Protein AF-A0A8B8AQ81-F1 (afdb_monomer)

Nearest PDB structures (foldseek):
  6xzu-assembly1_B  TM=7.463E-01  e=4.149E-04  Mus musculus
  5fob-assembly1_B  TM=7.058E-01  e=3.174E-03  Homo sapiens
  3hrz-assembly1_C  TM=6.592E-01  e=5.197E-03  Naja kaouthia
  2qki-assembly1_C  TM=6.724E-01  e=9.053E-03  Homo sapiens
  5fo8-assembly1_B  TM=7.068E-01  e=1.677E-02  Homo sapiens

Mean predicted aligned error: 13.06 Å

Structure (mmCIF, N/CA/C/O backbone):
data_AF-A0A8B8AQ81-F1
#
_entry.id   AF-A0A8B8AQ81-F1
#
loop_
_atom_site.group_PDB
_atom_site.id
_atom_site.type_symbol
_atom_site.label_atom_id
_atom_site.label_alt_id
_atom_site.label_comp_id
_atom_site.label_asym_id
_atom_site.label_entity_id
_atom_site.label_seq_id
_atom_site.pdbx_PDB_ins_code
_atom_site.Cartn_x
_atom_site.Cartn_y
_atom_site.Cartn_z
_atom_site.occupancy
_atom_site.B_iso_or_equiv
_atom_site.auth_seq_id
_atom_site.auth_comp_id
_atom_site.auth_asym_id
_atom_site.auth_atom_id
_atom_site.pdbx_PDB_model_num
ATOM 1 N N . MET A 1 1 ? 53.532 2.749 37.809 1.00 35.34 1 MET A N 1
ATOM 2 C CA . MET A 1 1 ? 53.859 3.070 36.399 1.00 35.34 1 MET A CA 1
ATOM 3 C C . MET A 1 1 ? 52.756 2.451 35.536 1.00 35.34 1 MET A C 1
ATOM 5 O O . MET A 1 1 ? 52.530 1.263 35.674 1.00 35.34 1 MET A O 1
ATOM 9 N N . MET A 1 2 ? 51.789 3.252 35.060 1.00 25.78 2 MET A N 1
ATOM 10 C CA . MET A 1 2 ? 51.615 3.664 33.642 1.00 25.78 2 MET A CA 1
ATOM 11 C C . MET A 1 2 ? 51.427 2.471 32.670 1.00 25.78 2 MET A C 1
ATOM 13 O O . MET A 1 2 ? 52.351 1.688 32.527 1.00 25.78 2 MET A O 1
ATOM 17 N N . LYS A 1 3 ? 50.198 2.245 32.143 1.00 28.05 3 LYS A N 1
ATOM 18 C CA . LYS A 1 3 ? 49.654 2.681 30.808 1.00 28.05 3 LYS A CA 1
ATOM 19 C C . LYS A 1 3 ? 50.109 1.733 29.665 1.00 28.05 3 LYS A C 1
ATOM 21 O O . LYS A 1 3 ? 51.273 1.386 29.664 1.00 28.05 3 LYS A O 1
ATOM 26 N N . TYR A 1 4 ? 49.357 1.262 28.654 1.00 31.17 4 TYR A N 1
ATOM 27 C CA . TYR A 1 4 ? 48.090 1.556 27.933 1.00 31.17 4 TYR A CA 1
ATOM 28 C C . TYR A 1 4 ? 47.659 0.234 27.203 1.00 31.17 4 TYR A C 1
ATOM 30 O O . TYR A 1 4 ? 48.540 -0.539 26.853 1.00 31.17 4 TYR A O 1
ATOM 38 N N . ALA A 1 5 ? 46.372 -0.165 27.123 1.00 31.61 5 ALA A N 1
ATOM 39 C CA . ALA A 1 5 ? 45.393 -0.040 25.998 1.00 31.61 5 ALA A CA 1
ATOM 40 C C . ALA A 1 5 ? 45.791 -0.728 24.664 1.00 31.61 5 ALA A C 1
ATOM 42 O O . ALA A 1 5 ? 46.951 -0.677 24.302 1.00 31.61 5 ALA A O 1
ATOM 43 N N . LYS A 1 6 ? 44.955 -1.359 23.819 1.00 34.06 6 LYS A N 1
ATOM 44 C CA . LYS A 1 6 ? 43.568 -1.228 23.276 1.00 34.06 6 LYS A CA 1
ATOM 45 C C . LYS A 1 6 ? 43.331 -2.575 22.511 1.00 34.06 6 LYS A C 1
ATOM 47 O O . LYS A 1 6 ? 44.315 -3.208 22.165 1.00 34.06 6 LYS A O 1
ATOM 52 N N . ARG A 1 7 ? 42.160 -3.103 22.129 1.00 28.53 7 ARG A N 1
ATOM 53 C CA . ARG A 1 7 ? 40.935 -2.546 21.525 1.00 28.53 7 ARG A CA 1
ATOM 54 C C . ARG A 1 7 ? 39.928 -3.716 21.403 1.00 28.53 7 ARG A C 1
ATOM 56 O O . ARG A 1 7 ? 40.310 -4.783 20.942 1.00 28.53 7 ARG A O 1
ATOM 63 N N . CYS A 1 8 ? 38.655 -3.497 21.711 1.00 25.75 8 CYS A N 1
ATOM 64 C CA . CYS A 1 8 ? 37.544 -4.274 21.153 1.00 25.75 8 CYS A CA 1
ATOM 65 C C . CYS A 1 8 ? 36.514 -3.263 20.647 1.00 25.75 8 CYS A C 1
ATOM 67 O O . CYS A 1 8 ? 36.065 -2.404 21.406 1.00 25.75 8 CYS A O 1
ATOM 69 N N . ASN A 1 9 ? 36.224 -3.318 19.348 1.00 26.95 9 ASN A N 1
ATOM 70 C CA . ASN A 1 9 ? 35.180 -2.545 18.688 1.00 26.95 9 ASN A CA 1
ATOM 71 C C . ASN A 1 9 ? 33.970 -3.463 18.524 1.00 26.95 9 ASN A C 1
ATOM 73 O O . ASN A 1 9 ? 34.074 -4.456 17.816 1.00 26.95 9 ASN A O 1
ATOM 77 N N . TYR A 1 10 ? 32.836 -3.095 19.112 1.00 31.66 10 TYR A N 1
ATOM 78 C CA . TYR A 1 10 ? 31.530 -3.483 18.593 1.00 31.66 10 TYR A CA 1
ATOM 79 C C . TYR A 1 10 ? 30.628 -2.251 18.613 1.00 31.66 10 TYR A C 1
ATOM 81 O O . TYR A 1 10 ? 30.357 -1.663 19.664 1.00 31.66 10 TYR A O 1
ATOM 89 N N . LEU A 1 11 ? 30.244 -1.833 17.407 1.00 28.98 11 LEU A N 1
ATOM 90 C CA . LEU A 1 11 ? 29.131 -0.935 17.155 1.00 28.98 11 LEU A CA 1
ATOM 91 C C . LEU A 1 11 ? 27.837 -1.706 17.436 1.00 28.98 11 LEU A C 1
ATOM 93 O O . LEU A 1 11 ? 27.572 -2.699 16.773 1.00 28.98 11 LEU A O 1
ATOM 97 N N . TYR A 1 12 ? 27.022 -1.202 18.356 1.00 31.83 12 TYR A N 1
ATOM 98 C CA . TYR A 1 12 ? 25.568 -1.281 18.252 1.00 31.83 12 TYR A CA 1
ATOM 99 C C . TYR A 1 12 ? 25.026 0.103 18.602 1.00 31.83 12 TYR A C 1
ATOM 101 O O . TYR A 1 12 ? 25.239 0.632 19.699 1.00 31.83 12 TYR A O 1
ATOM 109 N N . ALA A 1 13 ? 24.430 0.728 17.592 1.00 38.00 13 ALA A N 1
ATOM 110 C CA . ALA A 1 13 ? 23.710 1.980 17.696 1.00 38.00 13 ALA A CA 1
ATOM 111 C C . ALA A 1 13 ? 22.412 1.751 18.484 1.00 38.00 13 ALA A C 1
ATOM 113 O O . ALA A 1 13 ? 21.797 0.696 18.376 1.00 38.00 13 ALA A O 1
ATOM 114 N N . GLY A 1 14 ? 22.013 2.742 19.284 1.00 36.41 14 GLY A N 1
ATOM 115 C CA . GLY A 1 14 ? 20.738 2.715 20.006 1.00 36.41 14 GLY A CA 1
ATOM 116 C C . GLY A 1 14 ? 20.814 2.275 21.469 1.00 36.41 14 GLY A C 1
ATOM 117 O O . GLY A 1 14 ? 20.034 1.435 21.885 1.00 36.41 14 GLY A O 1
ATOM 118 N N . ARG A 1 15 ? 21.749 2.825 22.261 1.00 44.47 15 ARG A N 1
ATOM 119 C CA . ARG A 1 15 ? 21.685 2.920 23.746 1.00 44.47 15 ARG A CA 1
ATOM 120 C C . ARG A 1 15 ? 22.920 3.659 24.275 1.00 44.47 15 ARG A C 1
ATOM 122 O O . ARG A 1 15 ? 23.800 3.085 24.908 1.00 44.47 15 ARG A O 1
ATOM 129 N N . ARG A 1 16 ? 23.058 4.953 23.972 1.00 37.50 16 ARG A N 1
ATOM 130 C CA . ARG A 1 16 ? 24.183 5.757 24.505 1.00 37.50 16 ARG A CA 1
ATOM 131 C C . ARG A 1 16 ? 23.826 7.138 25.039 1.00 37.50 16 ARG A C 1
ATOM 133 O O . ARG A 1 16 ? 24.737 7.880 25.393 1.00 37.50 16 ARG A O 1
ATOM 140 N N . LEU A 1 17 ? 22.540 7.457 25.191 1.00 38.00 17 LEU A N 1
ATOM 141 C CA . LEU A 1 17 ? 22.145 8.681 25.895 1.00 38.00 17 LEU A CA 1
ATOM 142 C C . LEU A 1 17 ? 21.906 8.477 27.401 1.00 38.00 17 LEU A C 1
ATOM 144 O O . LEU A 1 17 ? 22.106 9.413 28.168 1.00 38.00 17 LEU A O 1
ATOM 148 N N . SER A 1 18 ? 21.591 7.262 27.865 1.00 50.09 18 SER A N 1
ATOM 149 C CA . SER A 1 18 ? 21.249 7.047 29.283 1.00 50.09 18 SER A CA 1
ATOM 150 C C . SER A 1 18 ? 22.444 7.056 30.241 1.00 50.09 18 SER A C 1
ATOM 152 O O . SER A 1 18 ? 22.298 7.487 31.377 1.00 50.09 18 SER A O 1
ATOM 154 N N . ILE A 1 19 ? 23.647 6.641 29.825 1.00 47.19 19 ILE A N 1
ATOM 155 C CA . ILE A 1 19 ? 24.768 6.494 30.780 1.00 47.19 19 ILE A CA 1
ATOM 156 C C . ILE A 1 19 ? 25.353 7.856 31.189 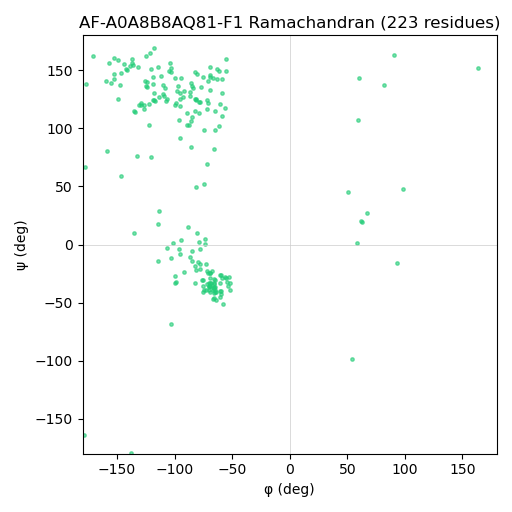1.00 47.19 19 ILE A C 1
ATOM 158 O O . ILE A 1 19 ? 25.699 8.047 32.355 1.00 47.19 19 ILE A O 1
ATOM 162 N N . LYS A 1 20 ? 25.408 8.835 30.272 1.00 44.28 20 LYS A N 1
ATOM 163 C CA . LYS A 1 20 ? 25.870 10.191 30.617 1.00 44.28 20 LYS A CA 1
ATOM 164 C C . LYS A 1 20 ? 24.877 10.930 31.517 1.00 44.28 20 LYS A C 1
ATOM 166 O O . LYS A 1 20 ? 25.314 11.638 32.418 1.00 44.28 20 LYS A O 1
ATOM 171 N N . LEU A 1 21 ? 23.573 10.716 31.325 1.00 49.28 21 LEU A N 1
ATOM 172 C CA . LEU A 1 21 ? 22.534 11.236 32.219 1.00 49.28 21 LEU A CA 1
ATOM 173 C C . LEU A 1 21 ? 22.652 10.619 33.617 1.00 49.28 21 LEU A C 1
ATOM 175 O O . LEU A 1 21 ? 22.723 11.354 34.594 1.00 49.28 21 LEU A O 1
ATOM 179 N N . VAL A 1 22 ? 22.802 9.295 33.725 1.00 52.97 22 VAL A N 1
ATOM 180 C CA . VAL A 1 22 ? 22.972 8.614 35.023 1.00 52.97 22 VAL A CA 1
ATOM 181 C C . VAL A 1 22 ? 24.225 9.097 35.770 1.00 52.97 22 VAL A C 1
ATOM 183 O O . VAL A 1 22 ? 24.163 9.319 36.977 1.00 52.97 22 VAL A O 1
ATOM 186 N N . GLN A 1 23 ? 25.346 9.334 35.077 1.00 48.34 23 GLN A N 1
ATOM 187 C CA . GLN A 1 23 ? 26.559 9.869 35.713 1.00 48.34 23 GLN A CA 1
ATOM 188 C C . GLN A 1 23 ? 26.420 11.334 36.160 1.00 48.34 23 GLN A C 1
ATOM 190 O O . GLN A 1 23 ? 26.885 11.670 37.248 1.00 48.34 23 GLN A O 1
ATOM 195 N N . LEU A 1 24 ? 25.758 12.194 35.378 1.00 50.34 24 LEU A N 1
ATOM 196 C CA . LEU A 1 24 ? 25.473 13.582 35.771 1.00 50.34 24 LEU A CA 1
ATOM 197 C C . LEU A 1 24 ? 24.516 13.655 36.972 1.00 50.34 24 LEU A C 1
ATOM 199 O O . LEU A 1 24 ? 24.725 14.474 37.865 1.00 50.34 24 LEU A O 1
ATOM 203 N N . PHE A 1 25 ? 23.533 12.752 37.047 1.00 49.12 25 PHE A N 1
ATOM 204 C CA . PHE A 1 25 ? 22.620 12.640 38.189 1.00 49.12 25 PHE A CA 1
ATOM 205 C C . PHE A 1 25 ? 23.303 12.105 39.457 1.00 49.12 25 PHE A C 1
ATOM 207 O O . PHE A 1 25 ? 23.015 12.564 40.560 1.00 49.12 25 PHE A O 1
ATOM 214 N N . TYR A 1 26 ? 24.262 11.182 39.332 1.00 50.28 26 TYR A N 1
ATOM 215 C CA . TYR A 1 26 ? 25.016 10.691 40.492 1.00 50.28 26 TYR A CA 1
ATOM 216 C C . TYR A 1 26 ? 25.874 11.793 41.142 1.00 50.28 26 TYR A C 1
ATOM 218 O O . TYR A 1 26 ? 26.076 11.797 42.359 1.00 50.28 26 TYR A O 1
ATOM 226 N N . ILE A 1 27 ? 26.352 12.756 40.344 1.00 50.31 27 ILE A N 1
ATOM 227 C CA . ILE A 1 27 ? 27.139 13.901 40.824 1.00 50.31 27 ILE A CA 1
ATOM 228 C C . ILE A 1 27 ? 26.247 14.922 41.550 1.00 50.31 27 ILE A C 1
ATOM 230 O O . ILE A 1 27 ? 26.641 15.416 42.607 1.00 50.31 27 ILE A O 1
ATOM 234 N N . THR A 1 28 ? 25.026 15.191 41.073 1.00 49.44 28 THR A N 1
ATOM 235 C CA . THR A 1 28 ? 24.085 16.088 41.773 1.00 49.44 28 THR A CA 1
ATOM 236 C C . THR A 1 28 ? 23.540 15.488 43.071 1.00 49.44 28 THR A C 1
ATOM 238 O O . THR A 1 28 ? 23.381 16.222 44.045 1.00 49.44 28 THR A O 1
ATOM 241 N N . ILE A 1 29 ? 23.349 14.164 43.151 1.00 51.47 29 ILE A N 1
ATOM 242 C CA . ILE A 1 29 ? 22.920 13.487 44.391 1.00 51.47 29 ILE A CA 1
ATOM 243 C C . ILE A 1 29 ? 23.994 13.579 45.490 1.00 51.47 29 ILE A C 1
ATOM 245 O O . ILE A 1 29 ? 23.658 13.709 46.667 1.00 51.47 29 ILE A O 1
ATOM 249 N N . LYS A 1 30 ? 25.288 13.576 45.137 1.00 49.03 30 LYS A N 1
ATOM 250 C CA . LYS A 1 30 ? 26.372 13.701 46.127 1.00 49.03 30 LYS A CA 1
ATOM 251 C C . LYS A 1 30 ? 26.644 15.127 46.614 1.00 49.03 30 LYS A C 1
ATOM 253 O O . LYS A 1 30 ? 27.302 15.267 47.641 1.00 49.03 30 LYS A O 1
ATOM 258 N N . CYS A 1 31 ? 26.148 16.167 45.939 1.00 46.28 31 CYS A N 1
ATOM 259 C CA . CYS A 1 31 ? 26.513 17.556 46.252 1.00 46.28 31 CYS A CA 1
ATOM 260 C C . CYS A 1 31 ? 25.471 18.342 47.074 1.00 46.28 31 CYS A C 1
ATOM 262 O O . CYS A 1 31 ? 25.706 19.508 47.376 1.00 46.28 31 CYS A O 1
ATOM 264 N N . GLY A 1 32 ? 24.343 17.738 47.469 1.00 49.97 32 GLY A N 1
ATOM 265 C CA . GLY A 1 32 ? 23.244 18.465 48.121 1.00 49.97 32 GLY A CA 1
ATOM 266 C C . GLY A 1 32 ? 22.472 17.659 49.162 1.00 49.97 32 GLY A C 1
ATOM 267 O O . GLY A 1 32 ? 21.263 17.487 49.032 1.00 49.97 32 GLY A O 1
ATOM 268 N N . LEU A 1 33 ? 23.141 17.168 50.207 1.00 50.66 33 LEU A N 1
ATOM 269 C CA . LEU A 1 33 ? 22.485 16.485 51.330 1.00 50.66 33 LEU A CA 1
ATOM 270 C C . LEU A 1 33 ? 22.761 17.199 52.658 1.00 50.66 33 LEU A C 1
ATOM 272 O O . LEU A 1 33 ? 23.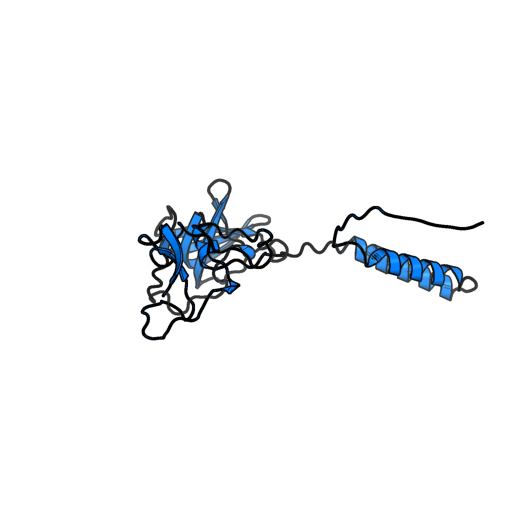526 16.728 53.490 1.00 50.66 33 LEU A O 1
ATOM 276 N N . SER A 1 34 ? 22.083 18.331 52.860 1.00 52.66 34 SER A N 1
ATOM 277 C CA . SER A 1 34 ? 21.710 18.818 54.195 1.00 52.66 34 SER A CA 1
ATOM 278 C C . SER A 1 34 ? 20.535 19.803 54.088 1.00 52.66 34 SER A C 1
ATOM 280 O O . SER A 1 34 ? 20.714 21.014 54.034 1.00 52.66 34 SER A O 1
ATOM 282 N N . GLY A 1 35 ? 19.305 19.292 53.954 1.00 57.78 35 GLY A N 1
ATOM 283 C CA . GLY A 1 35 ? 18.097 20.130 53.962 1.00 57.78 35 GLY A CA 1
ATOM 284 C C . GLY A 1 35 ? 16.844 19.449 53.404 1.00 57.78 35 GLY A C 1
ATOM 285 O O . GLY A 1 35 ? 16.931 18.575 52.541 1.00 57.78 35 GLY A O 1
ATOM 286 N N . LYS A 1 36 ? 15.656 19.866 53.875 1.00 55.47 36 LYS A N 1
ATOM 287 C CA . LYS A 1 36 ? 14.340 19.357 53.419 1.00 55.47 36 LYS A CA 1
ATOM 288 C C . LYS A 1 36 ? 14.143 19.482 51.894 1.00 55.47 36 LYS A C 1
ATOM 290 O O . LYS A 1 36 ? 13.490 18.629 51.302 1.00 55.47 36 LYS A O 1
ATOM 295 N N . ALA A 1 37 ? 14.777 20.471 51.257 1.00 56.47 37 ALA A N 1
ATOM 296 C CA . ALA A 1 37 ? 14.752 20.673 49.806 1.00 56.47 37 ALA A CA 1
ATOM 297 C C . ALA A 1 37 ? 15.495 19.576 49.010 1.00 56.47 37 ALA A C 1
ATOM 299 O O . ALA A 1 37 ? 15.049 19.198 47.929 1.00 56.47 37 ALA A O 1
ATOM 300 N N . GLY A 1 38 ? 16.571 18.997 49.562 1.00 57.28 38 GLY A N 1
ATOM 301 C CA . GLY A 1 38 ? 17.344 17.939 48.894 1.00 57.28 38 GLY A CA 1
ATOM 302 C C . GLY A 1 38 ? 16.581 16.614 48.794 1.00 57.28 38 GLY A C 1
ATOM 303 O O . GLY A 1 38 ? 16.626 15.944 47.766 1.00 57.28 38 GLY A O 1
ATOM 304 N N . LYS A 1 39 ? 15.789 16.273 49.822 1.00 60.44 39 LYS A N 1
ATOM 305 C CA . LYS A 1 39 ? 14.919 15.082 49.804 1.00 60.44 39 LYS A CA 1
ATOM 306 C C . LYS A 1 39 ? 13.800 15.201 48.762 1.00 60.44 39 LYS A C 1
ATOM 308 O O . LYS A 1 39 ? 13.496 14.225 48.087 1.00 60.44 39 LYS A O 1
ATOM 313 N N . MET A 1 40 ? 13.239 16.399 48.587 1.00 64.44 40 MET A N 1
ATOM 314 C CA . MET A 1 40 ? 12.202 16.661 47.582 1.00 64.44 40 MET A CA 1
ATOM 315 C C . MET A 1 40 ? 12.744 16.540 46.149 1.00 64.44 40 MET A C 1
ATOM 317 O O . MET A 1 40 ? 12.078 15.975 45.284 1.00 64.44 40 MET A O 1
ATOM 321 N N . MET A 1 41 ? 13.983 16.983 45.912 1.00 65.81 41 MET A N 1
ATOM 322 C CA . MET A 1 41 ? 14.628 16.906 44.597 1.00 65.81 41 MET A CA 1
ATOM 323 C C . MET A 1 41 ? 14.969 15.463 44.181 1.00 65.81 41 MET A C 1
ATOM 325 O O . MET A 1 41 ? 14.826 15.114 43.008 1.00 65.81 41 MET A O 1
ATOM 329 N N . VAL A 1 42 ? 15.358 14.606 45.134 1.00 73.88 42 VAL A N 1
ATOM 330 C CA . VAL A 1 42 ? 15.612 13.170 44.894 1.00 73.88 42 VAL A CA 1
ATOM 331 C C . VAL A 1 42 ? 14.314 12.409 44.594 1.00 73.88 42 VAL A C 1
ATOM 333 O O . VAL A 1 42 ? 14.282 11.599 43.671 1.00 73.88 42 VAL A O 1
ATOM 336 N N . CYS A 1 43 ? 13.217 12.701 45.301 1.00 73.56 43 CYS A N 1
ATOM 337 C CA . CYS A 1 43 ? 11.917 12.081 45.011 1.00 73.56 43 CYS A CA 1
ATOM 338 C C . CYS A 1 43 ? 11.381 12.469 43.625 1.00 73.56 43 CYS A C 1
ATOM 340 O O . CYS A 1 43 ? 10.875 11.613 42.904 1.00 73.56 43 CYS A O 1
ATOM 342 N N . LEU A 1 44 ? 11.528 13.739 43.229 1.00 77.31 44 LEU A N 1
ATOM 343 C CA . LEU A 1 44 ? 11.079 14.213 41.918 1.00 77.31 44 LEU A CA 1
ATOM 344 C C . LEU A 1 44 ? 11.863 13.549 40.773 1.00 77.31 44 LEU A C 1
ATOM 346 O O . LEU A 1 44 ? 11.288 13.172 39.757 1.00 77.31 44 LEU A O 1
ATOM 350 N N . SER A 1 45 ? 13.170 13.353 40.955 1.00 77.06 45 SER A N 1
ATOM 351 C CA . SER A 1 45 ? 14.022 12.699 39.954 1.00 77.06 45 SER A CA 1
ATOM 352 C C . SER A 1 45 ? 13.760 11.192 39.836 1.00 77.06 45 SER A C 1
ATOM 354 O O . SER A 1 45 ? 13.784 10.661 38.726 1.00 77.06 45 SER A O 1
ATOM 356 N N . LEU A 1 46 ? 13.414 10.511 40.934 1.00 79.31 46 LEU A N 1
ATOM 357 C CA . LEU A 1 46 ? 12.928 9.124 40.906 1.00 79.31 46 LEU A CA 1
ATOM 358 C C . LEU A 1 46 ? 11.568 8.991 40.202 1.00 79.31 46 LEU A C 1
ATOM 360 O O . LEU A 1 46 ? 11.396 8.081 39.397 1.00 79.31 46 LEU A O 1
ATOM 364 N N . LEU A 1 47 ? 10.633 9.917 40.440 1.00 79.06 47 LEU A N 1
ATOM 365 C CA . LEU A 1 47 ? 9.336 9.962 39.750 1.00 79.06 47 LEU A CA 1
ATOM 366 C C . LEU A 1 47 ? 9.491 10.114 38.230 1.00 79.06 47 LEU A C 1
ATOM 368 O O . LEU A 1 47 ? 8.830 9.407 37.473 1.00 79.06 47 LEU A O 1
ATOM 372 N N . VAL A 1 48 ? 10.401 10.982 37.781 1.00 80.25 48 VAL A N 1
ATOM 373 C CA . VAL A 1 48 ? 10.698 11.165 36.349 1.00 80.25 48 VAL A CA 1
ATOM 374 C C . VAL A 1 48 ? 11.298 9.897 35.729 1.00 80.25 48 VAL A C 1
ATOM 376 O O . VAL A 1 48 ? 10.913 9.519 34.625 1.00 80.25 48 VAL A O 1
ATOM 379 N N . LEU A 1 49 ? 12.195 9.203 36.436 1.00 77.25 49 LEU A N 1
ATOM 380 C CA . LEU A 1 49 ? 12.776 7.940 35.963 1.00 77.25 49 LEU A CA 1
ATOM 381 C C . LEU A 1 49 ? 11.741 6.814 35.872 1.00 77.25 49 LEU A C 1
ATOM 383 O O . LEU A 1 49 ? 11.773 6.044 34.916 1.00 77.25 49 LEU A O 1
ATOM 387 N N . ILE A 1 50 ? 10.817 6.733 36.832 1.00 77.31 50 ILE A N 1
ATOM 388 C CA . ILE A 1 50 ? 9.729 5.749 36.821 1.00 77.31 50 ILE A CA 1
ATOM 389 C C . ILE A 1 50 ? 8.782 6.029 35.649 1.00 77.31 50 ILE A C 1
ATOM 391 O O . ILE A 1 50 ? 8.496 5.116 34.880 1.00 77.31 50 ILE A O 1
ATOM 395 N N . MET A 1 51 ? 8.374 7.284 35.433 1.00 72.69 51 MET A N 1
ATOM 396 C CA . MET A 1 51 ? 7.548 7.649 34.273 1.00 72.69 51 MET A CA 1
ATOM 397 C C . MET A 1 51 ? 8.243 7.336 32.940 1.00 72.69 51 MET A C 1
ATOM 399 O O . MET A 1 51 ? 7.603 6.805 32.039 1.00 72.69 51 MET A O 1
ATOM 403 N N . GLY A 1 52 ? 9.556 7.573 32.837 1.00 69.12 52 GLY A N 1
ATOM 404 C CA . GLY A 1 52 ? 10.348 7.222 31.653 1.00 69.12 52 GLY A CA 1
ATOM 405 C C . GLY A 1 52 ? 10.508 5.714 31.407 1.00 69.12 52 GLY A C 1
ATOM 406 O O . GLY A 1 52 ? 10.776 5.304 30.281 1.00 69.12 52 GLY A O 1
ATOM 407 N N . TYR A 1 53 ? 10.357 4.881 32.444 1.00 69.75 53 TYR A N 1
ATOM 408 C CA . TYR A 1 53 ? 10.401 3.418 32.329 1.00 69.75 53 TYR A CA 1
ATOM 409 C C . TYR A 1 53 ? 9.057 2.838 31.869 1.00 69.75 53 TYR A C 1
ATOM 411 O O . TYR A 1 53 ? 9.031 1.846 31.147 1.00 69.75 53 TYR A O 1
ATOM 419 N N . PHE A 1 54 ? 7.949 3.474 32.261 1.00 60.84 54 PHE A N 1
ATOM 420 C CA . PHE A 1 54 ? 6.600 3.105 31.821 1.00 60.84 54 PHE A CA 1
ATOM 421 C C . PHE A 1 54 ? 6.222 3.688 30.457 1.00 60.84 54 PHE A C 1
ATOM 423 O O . PHE A 1 54 ? 5.325 3.165 29.805 1.00 60.84 54 PHE A O 1
ATOM 430 N N . SER A 1 55 ? 6.922 4.717 29.976 1.00 54.75 55 SER A N 1
ATOM 431 C CA . SER A 1 55 ? 6.756 5.245 28.621 1.00 54.75 55 SER A CA 1
ATOM 432 C C . SER A 1 55 ? 7.520 4.412 27.585 1.00 54.75 55 SER A C 1
ATOM 434 O O . SER A 1 55 ? 8.278 4.954 26.777 1.00 54.75 55 SER A O 1
ATOM 436 N N . GLY A 1 56 ? 7.352 3.089 27.609 1.00 54.34 56 GLY A N 1
ATOM 437 C CA . GLY A 1 56 ? 7.577 2.273 26.422 1.00 54.34 56 GLY A CA 1
ATOM 438 C C . GLY A 1 56 ? 6.511 2.664 25.409 1.00 54.34 56 GLY A C 1
ATOM 439 O O . GLY A 1 56 ? 5.445 2.068 25.369 1.00 54.34 56 GLY A O 1
ATOM 440 N N . THR A 1 57 ? 6.735 3.755 24.681 1.00 58.94 57 THR A N 1
ATOM 441 C CA . THR A 1 57 ? 5.836 4.156 23.608 1.00 58.94 57 THR A CA 1
ATOM 442 C C . THR A 1 57 ? 6.098 3.202 22.457 1.00 58.94 57 THR A C 1
ATOM 444 O O . THR A 1 57 ? 7.078 3.374 21.727 1.00 58.94 57 THR A O 1
ATOM 447 N N . ASP A 1 58 ? 5.264 2.176 22.324 1.00 62.91 58 ASP A N 1
ATOM 448 C CA . ASP A 1 58 ? 5.178 1.421 21.083 1.00 62.91 58 ASP A CA 1
ATOM 449 C C . ASP A 1 58 ? 4.720 2.412 20.018 1.00 62.91 58 ASP A C 1
ATOM 451 O O . ASP A 1 58 ? 3.581 2.860 20.011 1.00 62.91 58 ASP A O 1
ATOM 455 N N . ALA A 1 59 ? 5.661 2.879 19.208 1.00 81.19 59 ALA A N 1
ATOM 456 C CA . ALA A 1 59 ? 5.389 3.761 18.093 1.00 81.19 59 ALA A CA 1
ATOM 457 C C . ALA A 1 59 ? 5.630 2.966 16.816 1.00 81.19 59 ALA A C 1
ATOM 459 O O . ALA A 1 59 ? 6.691 2.354 16.644 1.00 81.19 59 ALA A O 1
ATOM 460 N N . CYS A 1 60 ? 4.657 2.996 15.911 1.00 89.25 60 CYS A N 1
ATOM 461 C CA . CYS A 1 60 ? 4.816 2.409 14.597 1.00 89.25 60 CYS A CA 1
ATOM 462 C C . CYS A 1 60 ? 5.970 3.116 13.881 1.00 89.25 60 CYS A C 1
ATOM 464 O O . CYS A 1 60 ? 5.954 4.332 13.689 1.00 89.25 60 CYS A O 1
ATOM 466 N N . SER A 1 61 ? 6.994 2.353 13.504 1.00 89.31 61 SER A N 1
ATOM 467 C CA . SER A 1 61 ? 8.116 2.854 12.719 1.00 89.31 61 SER A CA 1
ATOM 468 C C . SER A 1 61 ? 8.297 1.971 11.495 1.00 89.31 61 SER A C 1
ATOM 470 O O . SER A 1 61 ? 8.506 0.764 11.593 1.00 89.31 61 SER A O 1
ATOM 472 N N . CYS A 1 62 ? 8.172 2.593 10.328 1.00 88.75 62 CYS A N 1
ATOM 473 C CA . CYS A 1 62 ? 8.189 1.913 9.045 1.00 88.75 62 CYS A CA 1
ATOM 474 C C . CYS A 1 62 ? 9.448 2.279 8.269 1.00 88.75 62 CYS A C 1
ATOM 476 O O . CYS A 1 62 ? 9.906 3.424 8.284 1.00 88.75 62 CYS A O 1
ATOM 478 N N . LEU A 1 63 ? 9.967 1.316 7.516 1.00 87.81 63 LEU A N 1
ATOM 479 C CA . LEU A 1 63 ? 10.916 1.609 6.458 1.00 87.81 63 LEU A CA 1
ATOM 480 C C . LEU A 1 63 ? 10.140 2.136 5.246 1.00 87.81 63 LEU A C 1
ATOM 482 O O . LEU A 1 63 ? 9.276 1.434 4.729 1.00 87.81 63 LEU A O 1
ATOM 486 N N . GLN A 1 64 ? 10.460 3.342 4.774 1.00 83.31 64 GLN A N 1
ATOM 487 C CA . GLN A 1 64 ? 9.831 3.889 3.573 1.00 83.31 64 GLN A CA 1
ATOM 488 C C . GLN A 1 64 ? 10.214 3.037 2.357 1.00 83.31 64 GLN A C 1
ATOM 490 O O . GLN A 1 64 ? 11.389 2.968 1.987 1.00 83.31 64 GLN A O 1
ATOM 495 N N . LEU A 1 65 ? 9.228 2.371 1.760 1.00 88.88 65 LEU A N 1
ATOM 496 C CA . LEU A 1 65 ? 9.391 1.558 0.562 1.00 88.88 65 LEU A CA 1
ATOM 497 C C . LEU A 1 65 ? 8.849 2.285 -0.663 1.00 88.88 65 LEU A C 1
ATOM 499 O O . LEU A 1 65 ? 7.994 3.162 -0.569 1.00 88.88 65 LEU A O 1
ATOM 503 N N . ASP A 1 66 ? 9.375 1.894 -1.818 1.00 89.94 66 ASP A N 1
ATOM 504 C CA . ASP A 1 66 ? 8.870 2.367 -3.094 1.00 89.94 66 ASP A CA 1
ATOM 505 C C . ASP A 1 66 ? 7.440 1.860 -3.358 1.00 89.94 66 ASP A C 1
ATOM 507 O O . ASP A 1 66 ? 7.174 0.694 -3.045 1.00 89.94 66 ASP A O 1
ATOM 511 N N . PRO A 1 67 ? 6.545 2.658 -3.975 1.00 90.31 67 PRO A N 1
ATOM 512 C CA . PRO A 1 67 ? 5.199 2.211 -4.332 1.00 90.31 67 PRO A CA 1
ATOM 513 C C . PRO A 1 67 ? 5.173 0.903 -5.133 1.00 90.31 67 PRO A C 1
ATOM 515 O O . PRO A 1 67 ? 4.367 0.024 -4.828 1.00 90.31 67 PRO A O 1
ATOM 518 N N . GLN A 1 68 ? 6.115 0.708 -6.065 1.00 91.62 68 GLN A N 1
ATOM 519 C CA . GLN A 1 68 ? 6.243 -0.549 -6.808 1.00 91.62 68 GLN A CA 1
ATOM 520 C C . GLN A 1 68 ? 6.521 -1.729 -5.870 1.00 91.62 68 GLN A C 1
ATOM 522 O O . GLN A 1 68 ? 5.891 -2.780 -5.962 1.00 91.62 68 GLN A O 1
ATOM 527 N N . SER A 1 69 ? 7.439 -1.551 -4.919 1.00 92.75 69 SER A N 1
ATOM 528 C CA . SER A 1 69 ? 7.772 -2.578 -3.929 1.00 92.75 69 SER A CA 1
ATOM 529 C C . SER A 1 69 ? 6.593 -2.895 -3.004 1.00 92.75 69 SER A C 1
ATOM 531 O O . SER A 1 69 ? 6.407 -4.057 -2.644 1.00 92.75 69 SER A O 1
ATOM 533 N N . LEU A 1 70 ? 5.792 -1.894 -2.626 1.00 93.88 70 LEU A N 1
ATOM 534 C CA . LEU A 1 70 ? 4.582 -2.078 -1.818 1.00 93.88 70 LEU A CA 1
ATOM 535 C C . LEU A 1 70 ? 3.513 -2.861 -2.591 1.00 93.88 70 LEU A C 1
ATOM 537 O O . LEU A 1 70 ? 2.992 -3.857 -2.083 1.00 93.88 70 LEU A O 1
ATOM 541 N N . TYR A 1 71 ? 3.261 -2.495 -3.849 1.00 94.19 71 TYR A N 1
ATOM 542 C CA . TYR A 1 71 ? 2.353 -3.221 -4.736 1.00 94.19 71 TYR A CA 1
ATOM 543 C C . TYR A 1 71 ? 2.779 -4.683 -4.927 1.00 94.19 71 TYR A C 1
ATOM 545 O O . TYR A 1 71 ? 2.004 -5.620 -4.709 1.00 94.19 71 TYR A O 1
ATOM 553 N N . CYS A 1 72 ? 4.045 -4.902 -5.286 1.00 93.81 72 CYS A N 1
ATOM 554 C CA . CYS A 1 72 ? 4.558 -6.229 -5.605 1.00 93.81 72 CYS A CA 1
ATOM 555 C C . CYS A 1 72 ? 4.575 -7.170 -4.398 1.00 93.81 72 CYS A C 1
ATOM 557 O O . CYS A 1 72 ? 4.280 -8.355 -4.561 1.00 93.81 72 CYS A O 1
ATOM 559 N N . LYS A 1 73 ? 4.821 -6.653 -3.188 1.00 94.19 73 LYS A N 1
ATOM 560 C CA . LYS A 1 73 ? 4.776 -7.439 -1.944 1.00 94.19 73 LYS A CA 1
ATOM 561 C C . LYS A 1 73 ? 3.365 -7.704 -1.423 1.00 94.19 73 LYS A C 1
ATOM 563 O O . LYS A 1 73 ? 3.196 -8.633 -0.644 1.00 94.19 73 LYS A O 1
ATOM 568 N N . SER A 1 74 ? 2.377 -6.908 -1.824 1.00 96.19 74 SER A N 1
ATOM 569 C CA . SER A 1 74 ? 0.997 -7.069 -1.359 1.00 96.19 74 SER A CA 1
ATOM 570 C C . SER A 1 74 ? 0.347 -8.318 -1.952 1.00 96.19 74 SER A C 1
ATOM 572 O O . SER A 1 74 ? 0.533 -8.614 -3.132 1.00 96.19 74 SER A O 1
ATOM 574 N N . ALA A 1 75 ? -0.448 -9.029 -1.158 1.00 96.38 75 ALA A N 1
ATOM 575 C CA . ALA A 1 75 ? -1.265 -10.154 -1.607 1.00 96.38 75 ALA A CA 1
ATOM 576 C C . ALA A 1 75 ? -2.515 -9.696 -2.376 1.00 96.38 75 ALA A C 1
ATOM 578 O O . ALA A 1 75 ? -2.968 -10.395 -3.282 1.00 96.38 75 ALA A O 1
ATOM 579 N N . PHE A 1 76 ? -3.046 -8.518 -2.040 1.00 96.31 76 PHE A N 1
ATOM 580 C CA . PHE A 1 76 ? -4.173 -7.900 -2.733 1.00 96.31 76 PHE A CA 1
ATOM 581 C C . PHE A 1 76 ? -3.941 -6.404 -2.960 1.00 96.31 76 PHE A C 1
ATOM 583 O O . PHE A 1 76 ? -3.204 -5.760 -2.208 1.00 96.31 76 PHE A O 1
ATOM 590 N N . ALA A 1 77 ? -4.585 -5.861 -3.992 1.00 95.50 77 ALA A N 1
ATOM 591 C CA . ALA A 1 77 ? -4.666 -4.428 -4.259 1.00 95.50 77 ALA A CA 1
ATOM 592 C C . ALA A 1 77 ? -5.994 -4.119 -4.962 1.00 95.50 77 ALA A C 1
ATOM 594 O O . ALA A 1 77 ? -6.298 -4.722 -5.994 1.00 95.50 77 ALA A O 1
ATOM 595 N N . VAL A 1 78 ? -6.784 -3.204 -4.405 1.00 94.75 78 VAL A N 1
ATOM 596 C CA . VAL A 1 78 ? -8.144 -2.887 -4.863 1.00 94.75 78 VAL A CA 1
ATOM 597 C C . VAL A 1 78 ? -8.448 -1.401 -4.724 1.00 94.75 78 VAL A C 1
ATOM 599 O O . VAL A 1 78 ? -7.882 -0.724 -3.867 1.00 94.75 78 VAL A O 1
ATOM 602 N N . ILE A 1 79 ? -9.379 -0.902 -5.532 1.00 94.06 79 ILE A N 1
ATOM 603 C CA . ILE A 1 79 ? -10.111 0.327 -5.222 1.00 94.06 79 ILE A CA 1
ATOM 604 C C . ILE A 1 79 ? -11.445 -0.087 -4.625 1.00 94.06 79 ILE A C 1
ATOM 606 O O . ILE A 1 79 ? -12.132 -0.962 -5.157 1.00 94.06 79 ILE A O 1
ATOM 610 N N . GLY A 1 80 ? -11.804 0.537 -3.511 1.00 94.69 80 GLY A N 1
ATOM 611 C CA . GLY A 1 80 ? -13.088 0.288 -2.885 1.00 94.69 80 GLY A CA 1
ATOM 612 C C . GLY A 1 80 ? -13.542 1.432 -1.999 1.00 94.69 80 GLY A C 1
ATOM 613 O O . GLY A 1 80 ? -12.739 2.234 -1.510 1.00 94.69 80 GLY A O 1
ATOM 614 N N . LYS A 1 81 ? -14.858 1.504 -1.813 1.00 96.31 81 LYS A N 1
ATOM 615 C CA . LYS A 1 81 ? -15.514 2.439 -0.907 1.00 96.31 81 LYS A CA 1
ATOM 616 C C . LYS A 1 81 ? -15.699 1.769 0.446 1.00 96.31 81 LYS A C 1
ATOM 618 O O . LYS A 1 81 ? -16.286 0.697 0.528 1.00 96.31 81 LYS A O 1
ATOM 623 N N . VAL A 1 82 ? -15.246 2.418 1.511 1.00 97.94 82 VAL A N 1
ATOM 624 C CA . VAL A 1 82 ? -15.517 1.952 2.877 1.00 97.94 82 VAL A CA 1
ATOM 625 C C . VAL A 1 82 ? -16.989 2.210 3.190 1.00 97.94 82 VAL A C 1
ATOM 627 O O . VAL A 1 82 ? -17.422 3.363 3.196 1.00 97.94 82 VAL A O 1
ATOM 630 N N . THR A 1 83 ? -17.771 1.164 3.432 1.00 98.12 83 THR A N 1
ATOM 631 C CA . THR A 1 83 ? -19.216 1.256 3.697 1.00 98.12 83 THR A CA 1
ATOM 632 C C . THR A 1 83 ? -19.537 1.174 5.182 1.00 98.12 83 THR A C 1
ATOM 634 O O . THR A 1 83 ? -20.461 1.843 5.637 1.00 98.12 83 THR A O 1
ATOM 637 N N . GLU A 1 84 ? -18.751 0.416 5.946 1.00 98.19 84 GLU A N 1
ATOM 638 C CA . GLU A 1 84 ? -18.920 0.261 7.391 1.00 98.19 84 GLU A CA 1
ATOM 639 C C . GLU A 1 84 ? -17.560 0.192 8.096 1.00 98.19 84 GLU A C 1
ATOM 641 O O . GLU A 1 84 ? -16.564 -0.243 7.515 1.00 98.19 84 GLU A O 1
ATOM 646 N N . LYS A 1 85 ? -17.526 0.643 9.352 1.00 97.88 85 LYS A N 1
ATOM 647 C CA . LYS A 1 85 ? -16.390 0.522 10.270 1.00 97.88 85 LYS A CA 1
ATOM 648 C C . LYS A 1 85 ? -16.906 -0.073 11.574 1.00 97.88 85 LYS A C 1
ATOM 650 O O . LYS A 1 85 ? -17.744 0.544 12.232 1.00 97.88 85 LYS A O 1
ATOM 655 N N . SER A 1 86 ? -16.379 -1.224 11.964 1.00 97.75 86 SER A N 1
ATOM 656 C CA . SER A 1 86 ? -16.675 -1.880 13.236 1.00 97.75 86 SER A CA 1
ATOM 657 C C . SER A 1 86 ? -15.392 -2.160 14.019 1.00 97.75 86 SER A C 1
ATOM 659 O O . SER A 1 86 ? -14.282 -2.102 13.486 1.00 97.75 86 SER A O 1
ATOM 661 N N . PHE A 1 87 ? -15.547 -2.413 15.317 1.00 96.69 87 PHE A N 1
ATOM 662 C CA . PHE A 1 87 ? -14.448 -2.723 16.226 1.00 96.69 87 PHE A CA 1
ATOM 663 C C . PHE A 1 87 ? -14.661 -4.121 16.803 1.00 96.69 87 PHE A C 1
ATOM 665 O O . PHE A 1 87 ? -15.707 -4.405 17.389 1.00 96.69 87 PHE A O 1
ATOM 672 N N . GLU A 1 88 ? -13.662 -4.981 16.639 1.00 94.44 88 GLU A N 1
ATOM 673 C CA . GLU A 1 88 ? -13.619 -6.352 17.140 1.00 94.44 88 GLU A CA 1
ATOM 674 C C . GLU A 1 88 ? -12.381 -6.505 18.033 1.00 94.44 88 GLU A C 1
ATOM 676 O O . GLU A 1 88 ? -11.254 -6.609 17.546 1.00 94.44 88 GLU A O 1
ATOM 681 N N . GLU A 1 89 ? -12.588 -6.498 19.353 1.00 90.00 89 GLU A N 1
ATOM 682 C CA . GLU A 1 89 ? -11.522 -6.529 20.368 1.00 90.00 89 GLU A CA 1
ATOM 683 C C . GLU A 1 89 ? -10.471 -5.416 20.177 1.00 90.00 89 GLU A C 1
ATOM 685 O O . GLU A 1 89 ? -10.708 -4.287 20.590 1.00 90.00 89 GLU A O 1
ATOM 690 N N . HIS A 1 90 ? -9.329 -5.741 19.555 1.00 91.94 90 HIS A N 1
ATOM 691 C CA . HIS A 1 90 ? -8.190 -4.851 19.271 1.00 91.94 90 HIS A CA 1
ATOM 692 C C . HIS A 1 90 ? -7.971 -4.618 17.765 1.00 91.94 90 HIS A C 1
ATOM 694 O O . HIS A 1 90 ? -6.887 -4.223 17.320 1.00 91.94 90 HIS A O 1
ATOM 700 N N . THR A 1 91 ? -8.993 -4.916 16.966 1.00 96.50 91 THR A N 1
ATOM 701 C CA . THR A 1 91 ? -8.973 -4.855 15.506 1.00 96.50 91 THR A CA 1
ATOM 702 C C . THR A 1 91 ? -10.112 -3.970 15.020 1.00 96.50 91 THR A C 1
ATOM 704 O O . THR A 1 91 ? -11.245 -4.083 15.481 1.00 96.50 91 THR A O 1
ATOM 707 N N . ILE A 1 92 ? -9.826 -3.107 14.053 1.00 98.00 92 ILE A N 1
ATOM 708 C CA . ILE A 1 92 ? -10.850 -2.416 13.274 1.00 98.00 92 ILE A CA 1
ATOM 709 C C . ILE A 1 92 ? -11.136 -3.255 12.036 1.00 98.00 92 ILE A C 1
ATOM 711 O O . ILE A 1 92 ? -10.209 -3.678 11.339 1.00 98.00 92 ILE A O 1
ATOM 715 N N . VAL A 1 93 ? -12.417 -3.471 11.754 1.00 98.38 93 VAL A N 1
ATOM 716 C CA . VAL A 1 93 ? -12.883 -4.161 10.553 1.00 98.38 93 VAL A CA 1
ATOM 717 C C . VAL A 1 93 ? -13.643 -3.173 9.681 1.00 98.38 93 VAL A C 1
ATOM 719 O O . VAL A 1 93 ? -14.566 -2.495 10.128 1.00 98.38 93 VAL A O 1
ATOM 722 N N . TYR A 1 94 ? -13.236 -3.095 8.422 1.00 98.44 94 TYR A N 1
ATOM 723 C CA . TYR A 1 94 ? -13.880 -2.297 7.396 1.00 98.44 94 TYR A CA 1
ATOM 724 C C . TYR A 1 94 ? -14.624 -3.209 6.436 1.00 98.44 94 TYR A C 1
ATOM 726 O O . TYR A 1 94 ? -14.014 -4.103 5.843 1.00 98.44 94 TYR A O 1
ATOM 734 N N . ASP A 1 95 ? -15.914 -2.952 6.244 1.00 98.19 95 ASP A N 1
ATOM 735 C CA . ASP A 1 95 ? -16.621 -3.461 5.075 1.00 98.19 95 ASP A CA 1
ATOM 73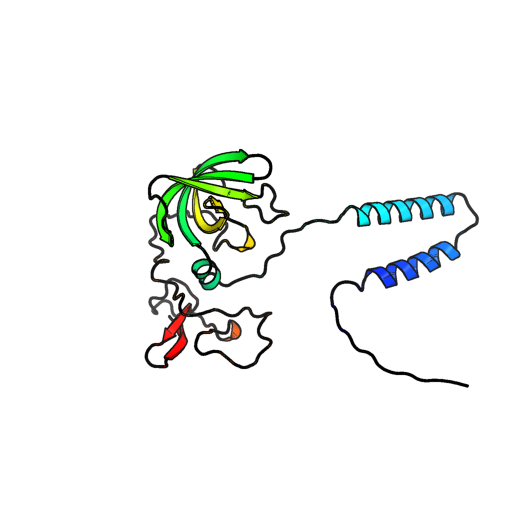6 C C . ASP A 1 95 ? -16.348 -2.521 3.908 1.00 98.19 95 ASP A C 1
ATOM 738 O O . ASP A 1 95 ? -16.531 -1.303 4.002 1.00 98.19 95 ASP A O 1
ATOM 742 N N . VAL A 1 96 ? -15.845 -3.095 2.821 1.00 98.12 96 VAL A N 1
ATOM 743 C CA . VAL A 1 96 ? -15.429 -2.363 1.632 1.00 98.12 96 VAL A CA 1
ATOM 744 C C . VAL A 1 96 ? -16.200 -2.896 0.440 1.00 98.12 96 VAL A C 1
ATOM 746 O O . VAL A 1 96 ? -16.113 -4.079 0.115 1.00 98.12 96 VAL A O 1
ATOM 749 N N . GLU A 1 97 ? -16.939 -2.010 -0.217 1.00 97.12 97 GLU A N 1
ATOM 750 C CA . GLU A 1 97 ? -17.536 -2.252 -1.527 1.00 97.12 97 GLU A CA 1
ATOM 751 C C . GLU A 1 97 ? -16.443 -2.085 -2.584 1.00 97.12 97 GLU A C 1
ATOM 753 O O . GLU A 1 97 ? -15.879 -0.997 -2.752 1.00 97.12 97 GLU A O 1
ATOM 758 N N . VAL A 1 98 ? -16.086 -3.183 -3.245 1.00 95.44 98 VAL A N 1
ATOM 759 C CA . VAL A 1 98 ? -14.976 -3.210 -4.200 1.00 95.44 98 VAL A CA 1
ATOM 760 C C . VAL A 1 98 ? -15.475 -2.675 -5.533 1.00 95.44 98 VAL A C 1
ATOM 762 O O . VAL A 1 98 ? -16.437 -3.182 -6.090 1.00 95.44 98 VAL A O 1
ATOM 765 N N . THR A 1 99 ? -14.809 -1.654 -6.064 1.00 91.69 99 THR A N 1
ATOM 766 C CA . THR A 1 99 ? -15.121 -1.120 -7.397 1.00 91.69 99 THR A CA 1
ATOM 767 C C . THR A 1 99 ? -14.161 -1.643 -8.452 1.00 91.69 99 THR A C 1
ATOM 769 O O . THR A 1 99 ? -14.517 -1.726 -9.626 1.00 91.69 99 THR A O 1
ATOM 772 N N . ARG A 1 100 ? -12.933 -1.998 -8.053 1.00 91.19 100 ARG A N 1
ATOM 773 C CA . ARG A 1 100 ? -11.928 -2.546 -8.960 1.00 91.19 100 ARG A CA 1
ATOM 774 C C . ARG A 1 100 ? -10.900 -3.399 -8.231 1.00 91.19 100 ARG A C 1
ATOM 776 O O . ARG A 1 100 ? -10.383 -3.001 -7.189 1.00 91.19 100 ARG A O 1
ATOM 783 N N . VAL A 1 101 ? -10.532 -4.522 -8.841 1.00 93.19 101 VAL A N 1
ATOM 784 C CA . VAL A 1 101 ? -9.459 -5.404 -8.372 1.00 93.19 101 VAL A CA 1
ATOM 785 C C . VAL A 1 101 ? -8.246 -5.271 -9.291 1.00 93.19 101 VAL A C 1
ATOM 787 O O . VAL A 1 101 ? -8.356 -5.493 -10.490 1.00 93.19 101 VAL A O 1
ATOM 790 N N . TYR A 1 102 ? -7.084 -4.926 -8.730 1.00 92.38 102 TYR A N 1
ATOM 791 C CA . TYR A 1 102 ? -5.802 -4.930 -9.451 1.00 92.38 102 TYR A CA 1
ATOM 792 C C . TYR A 1 102 ? -4.991 -6.195 -9.183 1.00 92.38 102 TYR A C 1
ATOM 794 O O . TYR A 1 102 ? -4.235 -6.653 -10.036 1.00 92.38 102 TYR A O 1
ATOM 802 N N . LYS A 1 103 ? -5.116 -6.757 -7.976 1.00 93.81 103 LYS A N 1
ATOM 803 C CA . LYS A 1 103 ? -4.338 -7.920 -7.550 1.00 93.81 103 LYS A CA 1
ATOM 804 C C . LYS A 1 103 ? -5.076 -8.744 -6.506 1.00 93.81 103 LYS A C 1
ATOM 806 O O . LYS A 1 103 ? -5.723 -8.191 -5.617 1.00 93.81 103 LYS A O 1
ATOM 811 N N . GLY A 1 104 ? -4.852 -10.055 -6.563 1.00 92.31 104 GLY A N 1
ATOM 812 C CA . GLY A 1 104 ? -5.385 -11.031 -5.617 1.00 92.31 104 GLY A CA 1
ATOM 813 C C . GLY A 1 104 ? -6.740 -11.590 -6.048 1.00 92.31 104 GLY A C 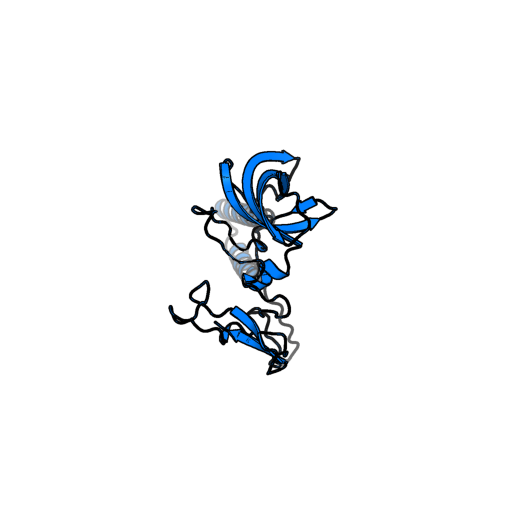1
ATOM 814 O O . GLY A 1 104 ? -7.418 -11.030 -6.902 1.00 92.31 104 GLY A O 1
ATOM 815 N N . ASN A 1 105 ? -7.126 -12.719 -5.455 1.00 90.94 105 ASN A N 1
ATOM 816 C CA . ASN A 1 105 ? -8.457 -13.292 -5.640 1.00 90.94 105 ASN A CA 1
ATOM 817 C C . ASN A 1 105 ? -9.417 -12.638 -4.636 1.00 90.94 105 ASN A C 1
ATOM 819 O O . ASN A 1 105 ? -9.590 -13.127 -3.519 1.00 90.94 105 ASN A O 1
ATOM 823 N N . VAL A 1 106 ? -9.942 -11.472 -5.007 1.00 91.25 106 VAL A N 1
ATOM 824 C CA . VAL A 1 106 ? -10.843 -10.652 -4.188 1.00 91.25 106 VAL A CA 1
ATOM 825 C C . VAL A 1 106 ? -12.234 -10.692 -4.816 1.00 91.25 106 VAL A C 1
ATOM 827 O O . VAL A 1 106 ? -12.362 -10.587 -6.032 1.00 91.25 106 VAL A O 1
ATOM 830 N N . SER A 1 107 ? -13.276 -10.826 -3.993 1.00 86.31 107 SER A N 1
ATOM 831 C CA . SER A 1 107 ? -14.659 -10.655 -4.452 1.00 86.31 107 SER A CA 1
ATOM 832 C C . SER A 1 107 ? -14.858 -9.249 -5.026 1.00 86.31 107 SER A C 1
ATOM 834 O O . SER A 1 107 ? -14.529 -8.266 -4.366 1.00 86.31 107 SER A O 1
ATOM 836 N N . GLU A 1 108 ? -15.441 -9.150 -6.221 1.00 84.44 108 GLU A N 1
ATOM 837 C CA . GLU A 1 108 ? -15.748 -7.868 -6.876 1.00 84.44 108 GLU A CA 1
ATOM 838 C C . GLU A 1 108 ? -16.943 -7.132 -6.246 1.00 84.44 108 GLU A C 1
ATOM 840 O O . GLU A 1 108 ? -17.314 -6.064 -6.713 1.00 84.44 108 GLU A O 1
ATOM 845 N N . VAL A 1 109 ? -17.570 -7.692 -5.205 1.00 90.62 109 VAL A N 1
ATOM 846 C CA . VAL A 1 109 ? -18.765 -7.106 -4.576 1.00 90.62 109 VAL A CA 1
ATOM 847 C C . VAL A 1 109 ? -18.412 -6.422 -3.259 1.00 90.62 109 VAL A C 1
ATOM 849 O O . VAL A 1 109 ? -18.484 -5.205 -3.129 1.00 90.62 109 VAL A O 1
ATOM 852 N N . SER A 1 110 ? -18.038 -7.206 -2.251 1.00 93.69 110 SER A N 1
ATOM 853 C CA . SER A 1 110 ? -17.741 -6.693 -0.918 1.00 93.69 110 SER A CA 1
ATOM 854 C C . SER A 1 110 ? -16.751 -7.602 -0.209 1.00 93.69 110 SER A C 1
ATOM 856 O O . SER A 1 110 ? -16.813 -8.829 -0.350 1.00 93.69 110 SER A O 1
ATOM 858 N N . VAL A 1 111 ? -15.838 -6.994 0.545 1.00 97.12 111 VAL A N 1
ATOM 859 C CA . VAL A 1 111 ? -14.839 -7.688 1.359 1.00 97.12 111 VAL A CA 1
ATOM 860 C C . VAL A 1 111 ? -14.663 -7.026 2.718 1.00 97.12 111 VAL A C 1
ATOM 862 O O . VAL A 1 111 ? -14.859 -5.821 2.870 1.00 97.12 111 VAL A O 1
ATOM 865 N N . LYS A 1 112 ? -14.234 -7.831 3.695 1.00 97.50 112 LYS A N 1
ATOM 866 C CA . LYS A 1 112 ? -13.819 -7.367 5.019 1.00 97.50 112 LYS A CA 1
ATOM 867 C C . LYS A 1 112 ? -12.310 -7.180 5.053 1.00 97.50 112 LYS A C 1
ATOM 869 O O . LYS A 1 112 ? -11.568 -8.117 4.762 1.00 97.50 112 LYS A O 1
ATOM 874 N N . ILE A 1 113 ? -11.865 -5.990 5.438 1.00 97.94 113 ILE A N 1
ATOM 875 C CA . ILE A 1 113 ? -10.451 -5.652 5.606 1.00 97.94 113 ILE A CA 1
ATOM 876 C C . ILE A 1 113 ? -10.197 -5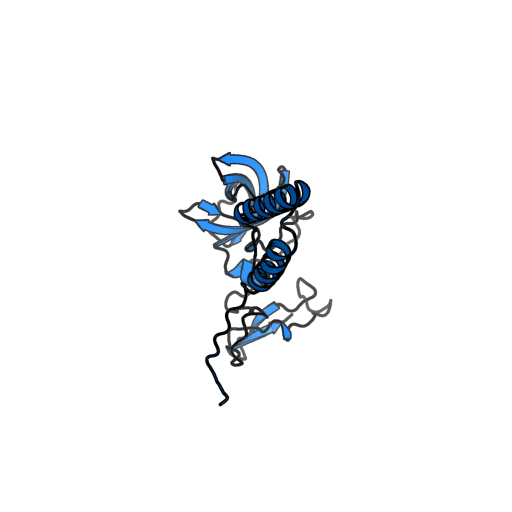.273 7.062 1.00 97.94 113 ILE A C 1
ATOM 878 O O . ILE A 1 113 ? -10.902 -4.446 7.633 1.00 97.94 113 ILE A O 1
ATOM 882 N N . LYS A 1 114 ? -9.174 -5.880 7.657 1.00 98.12 114 LYS A N 1
ATOM 883 C CA . LYS A 1 114 ? -8.802 -5.719 9.061 1.00 98.12 114 LYS A CA 1
ATOM 884 C C . LYS A 1 114 ? -7.564 -4.840 9.212 1.00 98.12 114 LYS A C 1
ATOM 886 O O . LYS A 1 114 ? -6.667 -4.840 8.369 1.00 98.12 114 LYS A O 1
ATOM 891 N N . THR A 1 115 ? -7.490 -4.119 10.319 1.00 98.00 115 THR A N 1
ATOM 892 C CA . THR A 1 115 ? -6.293 -3.394 10.753 1.00 98.00 115 THR A CA 1
ATOM 893 C C . THR A 1 115 ? -6.245 -3.335 12.272 1.00 98.00 115 THR A C 1
ATOM 895 O O . THR A 1 115 ? -7.268 -3.469 12.938 1.00 98.00 115 THR A O 1
ATOM 898 N N . ALA A 1 116 ? -5.062 -3.115 12.839 1.00 96.31 116 ALA A N 1
ATOM 899 C CA . ALA A 1 116 ? -4.949 -2.851 14.266 1.00 96.31 116 ALA A CA 1
ATOM 900 C C . ALA A 1 116 ? -5.703 -1.565 14.655 1.00 96.31 116 ALA A C 1
ATOM 902 O O . ALA A 1 116 ? -5.791 -0.632 13.856 1.00 96.31 116 ALA A O 1
ATOM 903 N N . GLU A 1 117 ? -6.222 -1.522 15.883 1.00 94.56 117 GLU A N 1
ATOM 904 C CA . GLU A 1 117 ? -7.043 -0.416 16.403 1.00 94.56 117 GLU A CA 1
ATOM 905 C C . GLU A 1 117 ? -6.290 0.914 16.552 1.00 94.56 117 GLU A C 1
ATOM 907 O O . GLU A 1 117 ? -6.887 1.980 16.437 1.00 94.56 117 GLU A O 1
ATOM 912 N N . SER A 1 118 ? -4.982 0.860 16.810 1.00 91.06 118 SER A N 1
ATOM 913 C CA . SER A 1 118 ? -4.174 2.041 17.119 1.00 91.06 118 SER A CA 1
ATOM 914 C C . SER A 1 118 ? -3.061 2.260 16.101 1.00 91.06 118 SER A C 1
ATOM 916 O O . SER A 1 118 ? -2.313 1.340 15.757 1.00 91.06 118 SER A O 1
ATOM 918 N N . ASP A 1 119 ? -2.860 3.517 15.710 1.00 89.81 119 ASP A N 1
ATOM 919 C CA . ASP A 1 119 ? -1.735 3.966 14.880 1.00 89.81 119 ASP A CA 1
ATOM 920 C C . ASP A 1 119 ? -0.376 3.604 15.497 1.00 89.81 119 ASP A C 1
ATOM 922 O O . ASP A 1 119 ? 0.606 3.360 14.794 1.00 89.81 119 ASP A O 1
ATOM 926 N N . SER A 1 120 ? -0.319 3.505 16.828 1.00 88.88 120 SER A N 1
ATOM 927 C CA . SER A 1 120 ? 0.876 3.136 17.594 1.00 88.88 120 SER A CA 1
ATOM 928 C C . SER A 1 120 ? 1.397 1.733 17.240 1.00 88.88 120 SER A C 1
ATOM 930 O O . SER A 1 120 ? 2.596 1.477 17.320 1.00 88.88 120 SER A O 1
ATOM 932 N N . VAL A 1 121 ? 0.515 0.852 16.760 1.00 91.25 121 VAL A N 1
ATOM 933 C CA . VAL A 1 121 ? 0.822 -0.502 16.265 1.00 91.25 121 VAL A CA 1
ATOM 934 C C . VAL A 1 121 ? 0.565 -0.633 14.758 1.00 91.25 121 VAL A C 1
ATOM 936 O O . VAL A 1 121 ? 0.291 -1.718 14.250 1.00 91.25 121 VAL A O 1
ATOM 939 N N . CYS A 1 122 ? 0.695 0.479 14.030 1.00 93.56 122 CYS A N 1
ATOM 940 C CA . CYS A 1 122 ? 0.532 0.572 12.580 1.00 93.56 122 CYS A CA 1
ATOM 941 C C . CYS A 1 122 ? -0.899 0.335 12.087 1.00 93.56 122 CYS A C 1
ATOM 943 O O . CYS A 1 122 ? -1.084 -0.075 10.935 1.00 93.56 122 CYS A O 1
ATOM 945 N N . GLY A 1 123 ? -1.884 0.619 12.945 1.00 95.62 123 GLY A N 1
ATOM 946 C CA . GLY A 1 123 ? -3.281 0.758 12.557 1.00 95.62 123 GLY A CA 1
ATOM 947 C C . GLY A 1 123 ? -3.470 1.800 11.455 1.00 95.62 123 GLY A C 1
ATOM 948 O O . GLY A 1 123 ? -2.588 2.628 11.215 1.00 95.62 123 GLY A O 1
ATOM 949 N N . VAL A 1 124 ? -4.591 1.705 10.747 1.00 96.62 124 VAL A N 1
ATOM 950 C CA . VAL A 1 124 ? -4.972 2.607 9.659 1.00 96.62 124 VAL A CA 1
ATOM 951 C C . VAL A 1 124 ? -6.384 3.088 9.942 1.00 96.62 124 VAL A C 1
ATOM 953 O O . VAL A 1 124 ? -7.298 2.271 10.025 1.00 96.62 124 VAL A O 1
ATOM 956 N N . ASP A 1 125 ? -6.575 4.400 10.046 1.00 95.75 125 ASP A N 1
ATOM 957 C CA . ASP A 1 125 ? -7.905 4.979 10.198 1.00 95.75 125 ASP A CA 1
ATOM 958 C C . ASP A 1 125 ? -8.475 5.444 8.850 1.00 95.75 125 ASP A C 1
ATOM 960 O O . ASP A 1 125 ? -8.043 6.442 8.270 1.00 95.75 125 ASP A O 1
ATOM 964 N N . LEU A 1 126 ? -9.448 4.694 8.335 1.00 97.19 126 LEU A N 1
ATOM 965 C CA . LEU A 1 126 ? -10.206 5.026 7.130 1.00 97.19 126 LEU A CA 1
ATOM 966 C C . LEU A 1 126 ? -11.571 5.634 7.471 1.00 97.19 126 LEU A C 1
ATOM 968 O O . LEU A 1 126 ? -12.265 5.189 8.390 1.00 97.19 126 LEU A O 1
ATOM 972 N N . ASN A 1 127 ? -11.995 6.600 6.654 1.00 97.44 127 ASN A N 1
ATOM 973 C CA . ASN A 1 127 ? -13.308 7.222 6.763 1.00 97.44 127 ASN A CA 1
ATOM 974 C C . ASN A 1 127 ? -14.369 6.396 6.034 1.00 97.44 127 ASN A C 1
ATOM 976 O O . ASN A 1 127 ? -14.199 6.012 4.876 1.00 97.44 127 ASN A O 1
ATOM 980 N N . VAL A 1 128 ? -15.515 6.204 6.686 1.00 97.81 128 VAL A N 1
ATOM 981 C CA . VAL A 1 128 ? -16.704 5.623 6.052 1.00 97.81 128 VAL A CA 1
ATOM 982 C C . VAL A 1 128 ? -17.196 6.545 4.928 1.00 97.81 128 VAL A C 1
ATOM 984 O O . VAL A 1 128 ? -17.009 7.761 4.965 1.00 97.81 128 VAL A O 1
ATOM 987 N N . ASN A 1 129 ? -17.825 5.964 3.911 1.00 96.69 129 ASN A N 1
ATOM 988 C CA . ASN A 1 129 ? -18.292 6.611 2.687 1.00 96.69 129 ASN A CA 1
ATOM 989 C C . ASN A 1 129 ? -17.195 7.243 1.821 1.00 96.69 129 ASN A C 1
ATOM 991 O O . ASN A 1 129 ? -17.497 8.072 0.964 1.00 96.69 129 ASN A O 1
ATOM 995 N N . THR A 1 130 ? -15.945 6.823 2.002 1.00 96.38 130 THR A N 1
ATOM 996 C CA . THR A 1 130 ? -14.790 7.353 1.272 1.00 96.38 130 THR A CA 1
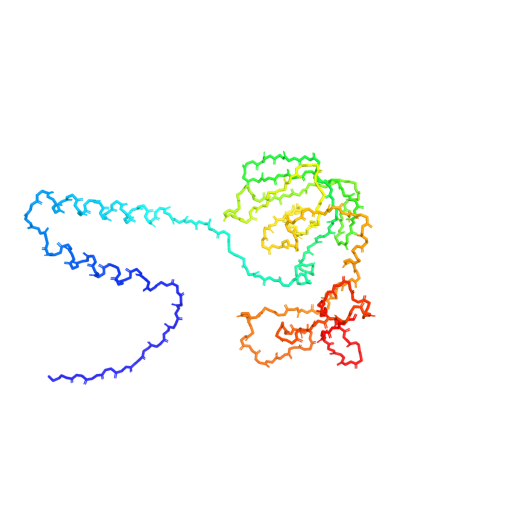ATOM 997 C C . THR A 1 130 ? -14.114 6.245 0.461 1.00 96.38 130 THR A C 1
ATOM 999 O O . THR A 1 130 ? -14.094 5.087 0.882 1.00 96.38 130 THR A O 1
ATOM 1002 N N . VAL A 1 131 ? -13.604 6.590 -0.725 1.00 95.50 131 VAL A N 1
ATOM 1003 C CA . VAL A 1 131 ? -12.955 5.649 -1.653 1.00 95.50 131 VAL A CA 1
ATOM 1004 C C . VAL A 1 131 ? -11.441 5.695 -1.487 1.00 95.50 131 VAL A C 1
ATOM 1006 O O . VAL A 1 131 ? -10.859 6.777 -1.413 1.00 95.50 131 VAL A O 1
ATOM 1009 N N . TYR A 1 132 ? -10.801 4.527 -1.462 1.00 95.69 132 TYR A N 1
ATOM 1010 C CA . TYR A 1 132 ? -9.360 4.383 -1.249 1.00 95.69 132 TYR A CA 1
ATOM 1011 C C . TYR A 1 132 ? -8.735 3.364 -2.204 1.00 95.69 132 TYR A C 1
ATOM 1013 O O . TYR A 1 132 ? -9.404 2.436 -2.659 1.00 95.69 132 TYR A O 1
ATOM 1021 N N . LEU A 1 133 ? -7.427 3.513 -2.446 1.00 94.44 133 LEU A N 1
ATOM 1022 C CA . LEU A 1 133 ? -6.571 2.440 -2.955 1.00 94.44 133 LEU A CA 1
ATOM 1023 C C . LEU A 1 133 ? -6.102 1.624 -1.751 1.00 94.44 133 LEU A C 1
ATOM 1025 O O . LEU A 1 133 ? -5.306 2.108 -0.948 1.00 94.44 133 LEU A O 1
ATOM 1029 N N . LEU A 1 134 ? -6.598 0.400 -1.624 1.00 96.12 134 LEU A N 1
ATOM 1030 C CA . LEU A 1 134 ? -6.300 -0.486 -0.508 1.00 96.12 134 LEU A CA 1
ATOM 1031 C C . LEU A 1 134 ? -5.407 -1.621 -0.985 1.00 96.12 134 LEU A C 1
ATOM 1033 O O . LEU A 1 134 ? -5.727 -2.318 -1.945 1.00 96.12 134 LEU A O 1
ATOM 1037 N N . ASN A 1 135 ? -4.295 -1.830 -0.294 1.00 96.62 135 ASN A N 1
ATOM 1038 C CA . ASN A 1 135 ? -3.395 -2.943 -0.544 1.00 96.62 135 ASN A CA 1
ATOM 1039 C C . ASN A 1 135 ? -2.864 -3.494 0.774 1.00 96.62 135 ASN A C 1
ATOM 1041 O O . ASN A 1 135 ? -2.719 -2.763 1.755 1.00 96.62 135 ASN A O 1
ATOM 1045 N N . GLY A 1 136 ? -2.570 -4.787 0.791 1.00 96.75 136 GLY A N 1
ATOM 1046 C CA . GLY A 1 136 ? -2.178 -5.447 2.023 1.00 96.75 136 GLY A CA 1
ATOM 1047 C C . GLY A 1 136 ? -1.857 -6.919 1.845 1.00 96.75 136 GLY A C 1
ATOM 1048 O O . GLY A 1 136 ? -1.621 -7.401 0.737 1.00 96.75 136 GLY A O 1
ATOM 1049 N N . ASN A 1 137 ? -1.829 -7.636 2.962 1.00 96.62 137 ASN A N 1
ATOM 1050 C CA . ASN A 1 137 ? -1.454 -9.045 3.024 1.00 96.62 137 ASN A CA 1
ATOM 1051 C C . ASN A 1 137 ? -2.583 -9.896 3.603 1.00 96.62 137 ASN A C 1
ATOM 1053 O O . ASN A 1 137 ? -3.519 -9.378 4.208 1.00 96.62 137 ASN A O 1
ATOM 1057 N N . LEU A 1 138 ? -2.478 -11.211 3.418 1.00 96.25 138 LEU A N 1
ATOM 1058 C CA . LEU A 1 138 ? -3.389 -12.167 4.035 1.00 96.25 138 LEU A CA 1
ATOM 1059 C C . LEU A 1 138 ? -2.781 -12.698 5.335 1.00 96.25 138 LEU A C 1
ATOM 1061 O O . LEU A 1 138 ? -1.641 -13.166 5.337 1.00 96.25 138 LEU A O 1
ATOM 1065 N N . TRP A 1 139 ? -3.544 -12.673 6.424 1.00 94.50 139 TRP A N 1
ATOM 1066 C CA . TRP A 1 139 ? -3.174 -13.301 7.693 1.00 94.50 139 TRP A CA 1
ATOM 1067 C C . TRP A 1 139 ? -4.303 -14.223 8.138 1.00 94.50 139 TRP A C 1
ATOM 1069 O O . TRP A 1 139 ? -5.414 -13.771 8.389 1.00 94.50 139 TRP A O 1
ATOM 1079 N N . GLY A 1 140 ? -4.035 -15.530 8.215 1.00 92.69 140 GLY A N 1
ATOM 1080 C CA . GLY A 1 140 ? -5.065 -16.515 8.571 1.00 92.69 140 GLY A CA 1
ATOM 1081 C C . GLY A 1 140 ? -6.227 -16.601 7.570 1.00 92.69 140 GLY A C 1
ATOM 1082 O O . GLY A 1 140 ? -7.289 -17.090 7.926 1.00 92.69 140 GLY A O 1
ATOM 1083 N N . GLY A 1 141 ? -6.032 -16.121 6.335 1.00 92.19 141 GLY A N 1
ATOM 1084 C CA . GLY A 1 141 ? -7.073 -16.022 5.305 1.00 92.19 141 GLY A CA 1
ATOM 1085 C C . GLY A 1 141 ? -7.793 -14.671 5.265 1.00 92.19 141 GLY A C 1
ATOM 1086 O O . GLY A 1 141 ? -8.385 -14.343 4.241 1.00 92.19 141 GLY A O 1
ATOM 1087 N N . ASP A 1 142 ? -7.674 -13.858 6.315 1.00 95.38 142 ASP A N 1
ATOM 1088 C CA . ASP A 1 142 ? -8.258 -12.518 6.365 1.00 95.38 142 ASP A CA 1
ATOM 1089 C C . ASP A 1 142 ? -7.372 -11.491 5.654 1.00 95.38 142 ASP A C 1
ATOM 1091 O O . ASP A 1 142 ? -6.143 -11.595 5.674 1.00 95.38 142 ASP A O 1
ATOM 1095 N N . MET A 1 143 ? -7.989 -10.465 5.069 1.00 97.50 143 MET A N 1
ATOM 1096 C CA . MET A 1 143 ? -7.283 -9.335 4.461 1.00 97.50 143 MET A CA 1
ATOM 1097 C C . MET A 1 143 ? -6.879 -8.324 5.529 1.00 97.50 143 MET A C 1
ATOM 1099 O O . MET A 1 143 ? -7.730 -7.832 6.265 1.00 97.50 143 MET A O 1
ATOM 1103 N N . TRP A 1 144 ? -5.592 -7.986 5.587 1.00 97.75 144 TRP A N 1
ATOM 1104 C CA . TRP A 1 144 ? -5.036 -7.039 6.549 1.00 97.75 144 TRP A CA 1
ATOM 1105 C C . TRP A 1 144 ? -4.300 -5.892 5.866 1.00 97.75 144 TRP A C 1
ATOM 1107 O O . TRP A 1 144 ? -3.478 -6.114 4.972 1.00 97.75 144 TRP A O 1
ATOM 1117 N N . ILE A 1 145 ? -4.546 -4.676 6.350 1.00 97.69 145 ILE A N 1
ATOM 1118 C CA . ILE A 1 145 ? -3.805 -3.463 5.988 1.00 97.69 145 ILE A CA 1
ATOM 1119 C C . ILE A 1 145 ? -3.040 -2.928 7.198 1.00 97.69 145 ILE A C 1
ATOM 1121 O O . ILE A 1 145 ? -3.414 -3.161 8.347 1.00 97.69 145 ILE A O 1
ATOM 1125 N N . ARG A 1 146 ? -1.934 -2.233 6.927 1.00 96.12 146 ARG A N 1
ATOM 1126 C CA . ARG A 1 146 ? -1.087 -1.572 7.925 1.00 96.12 146 ARG A CA 1
ATOM 1127 C C . ARG A 1 146 ? -0.509 -0.304 7.325 1.00 96.12 146 ARG A C 1
ATOM 1129 O O . ARG A 1 146 ? -0.146 -0.303 6.150 1.00 96.12 146 ARG A O 1
ATOM 1136 N N . THR A 1 147 ? -0.303 0.718 8.149 1.00 94.81 147 THR A N 1
ATOM 1137 C CA . THR A 1 147 ? 0.244 2.011 7.705 1.00 94.81 147 THR A CA 1
ATOM 1138 C C . THR A 1 147 ? 1.574 1.872 6.945 1.00 94.81 147 THR A C 1
ATOM 1140 O O . THR A 1 147 ? 1.800 2.577 5.968 1.00 94.81 147 THR A O 1
ATOM 1143 N N . CYS A 1 148 ? 2.434 0.920 7.325 1.00 92.69 148 CYS A N 1
ATOM 1144 C CA . CYS A 1 148 ? 3.726 0.701 6.661 1.00 92.69 148 CYS A CA 1
ATOM 1145 C C . CYS A 1 148 ? 3.642 0.091 5.255 1.00 92.69 148 CYS A C 1
ATOM 1147 O O . CYS A 1 148 ? 4.594 0.218 4.486 1.00 92.69 148 CYS A O 1
ATOM 1149 N N . ASP A 1 149 ? 2.561 -0.630 4.957 1.00 92.88 149 ASP A N 1
ATOM 1150 C CA . ASP A 1 149 ? 2.454 -1.440 3.742 1.00 92.88 149 ASP A CA 1
ATOM 1151 C C . ASP A 1 149 ? 1.586 -0.771 2.673 1.00 92.88 149 ASP A C 1
ATOM 1153 O O . ASP A 1 149 ? 1.571 -1.216 1.526 1.00 92.88 149 ASP A O 1
ATOM 1157 N N . MET A 1 150 ? 0.859 0.290 3.026 1.00 92.94 150 MET A N 1
ATOM 1158 C CA . MET A 1 150 ? -0.049 0.966 2.109 1.00 92.94 150 MET A CA 1
ATOM 1159 C C . MET A 1 150 ? 0.691 1.857 1.112 1.00 92.94 150 MET A C 1
ATOM 1161 O O . MET A 1 150 ? 1.561 2.643 1.479 1.00 92.94 150 MET A O 1
ATOM 1165 N N . MET A 1 151 ? 0.292 1.777 -0.159 1.00 91.88 151 MET A N 1
ATOM 1166 C CA . MET A 1 151 ? 0.787 2.661 -1.220 1.00 91.88 151 MET A CA 1
ATOM 1167 C C . MET A 1 151 ? 0.288 4.101 -1.056 1.00 91.88 151 MET A C 1
ATOM 1169 O O . MET A 1 151 ? 0.991 5.043 -1.412 1.00 91.88 151 MET A O 1
ATOM 1173 N N . SER A 1 152 ? -0.926 4.273 -0.530 1.00 90.62 152 SER A N 1
ATOM 1174 C CA . SER A 1 152 ? -1.533 5.572 -0.252 1.00 90.62 152 SER A CA 1
ATOM 1175 C C . SER A 1 152 ? -2.433 5.474 0.974 1.00 90.62 152 SER A C 1
ATOM 1177 O O . SER A 1 152 ? -3.214 4.537 1.094 1.00 90.62 152 SER A O 1
ATOM 1179 N N . LEU A 1 153 ? -2.352 6.471 1.853 1.00 90.62 153 LEU A N 1
ATOM 1180 C CA . LEU A 1 153 ? -3.293 6.667 2.965 1.00 90.62 153 LEU A CA 1
ATOM 1181 C C . LEU A 1 153 ? -4.396 7.676 2.610 1.00 90.62 153 LEU A C 1
ATOM 1183 O O . LEU A 1 153 ? -5.295 7.935 3.406 1.00 90.62 153 LEU A O 1
ATOM 1187 N N . TYR A 1 154 ? -4.312 8.282 1.426 1.00 91.50 154 TYR A N 1
ATOM 1188 C CA . TYR A 1 154 ? -5.192 9.367 1.024 1.00 91.50 154 TYR A CA 1
ATOM 1189 C C . TYR A 1 154 ? -6.393 8.852 0.223 1.00 91.50 154 TYR A C 1
ATOM 1191 O O . TYR A 1 154 ? -6.231 7.940 -0.597 1.00 91.50 154 TYR A O 1
ATOM 1199 N N . PRO A 1 155 ? -7.577 9.462 0.415 1.00 92.62 155 PRO A N 1
ATOM 1200 C CA . PRO A 1 155 ? -8.745 9.207 -0.414 1.00 92.62 155 PRO A CA 1
ATOM 1201 C C . PRO A 1 155 ? -8.486 9.437 -1.903 1.00 92.62 155 PRO A C 1
ATOM 1203 O O . PRO A 1 155 ? -7.727 10.329 -2.291 1.00 92.62 155 PRO A O 1
ATOM 1206 N N . ILE A 1 156 ? -9.194 8.681 -2.736 1.00 89.62 156 ILE A N 1
ATOM 1207 C CA . ILE A 1 156 ? -9.258 8.900 -4.178 1.00 89.62 156 ILE A CA 1
ATOM 1208 C C . ILE A 1 156 ? -10.503 9.731 -4.483 1.00 89.62 156 ILE A C 1
ATOM 1210 O O . ILE A 1 156 ? -11.625 9.298 -4.230 1.00 89.62 156 ILE A O 1
ATOM 1214 N N . ASN A 1 157 ? -10.304 10.915 -5.061 1.00 84.56 157 ASN A N 1
ATOM 1215 C CA . ASN A 1 157 ? -11.409 11.793 -5.468 1.00 84.56 157 ASN A CA 1
ATOM 1216 C C . ASN A 1 157 ? -12.019 11.398 -6.822 1.00 84.56 157 ASN A C 1
ATOM 1218 O O . ASN A 1 157 ? -13.148 11.769 -7.120 1.00 84.56 157 ASN A O 1
ATOM 1222 N N . ASP A 1 158 ? -11.253 10.682 -7.642 1.00 82.19 158 ASP A N 1
ATOM 1223 C CA . ASP A 1 158 ? -11.577 10.332 -9.023 1.00 82.19 158 ASP A CA 1
ATOM 1224 C C . ASP A 1 158 ? -11.299 8.832 -9.236 1.00 82.19 158 ASP A C 1
ATOM 1226 O O . ASP A 1 158 ? -10.238 8.466 -9.741 1.00 82.19 158 ASP A O 1
ATOM 1230 N N . PRO A 1 159 ? -12.177 7.942 -8.732 1.00 69.88 159 PRO A N 1
ATOM 1231 C CA . PRO A 1 159 ? -11.962 6.496 -8.786 1.00 69.88 159 PRO A CA 1
ATOM 1232 C C . PRO A 1 159 ? -12.146 5.909 -10.189 1.00 69.88 159 PRO A C 1
ATOM 1234 O O . PRO A 1 159 ? -11.699 4.792 -10.434 1.00 69.88 159 PRO A O 1
ATOM 1237 N N . GLU A 1 160 ? -12.790 6.652 -11.096 1.00 68.94 160 GLU A N 1
ATOM 1238 C CA . GLU A 1 160 ? -12.901 6.301 -12.515 1.00 68.94 160 GLU A CA 1
ATOM 1239 C C . GLU A 1 160 ? -11.616 6.602 -13.289 1.00 68.94 160 GLU A C 1
ATOM 1241 O O . GLU A 1 160 ? -11.423 6.062 -14.380 1.00 68.94 160 GLU A O 1
ATOM 1246 N N . ARG A 1 161 ? -10.709 7.418 -12.728 1.00 69.75 161 ARG A N 1
ATOM 1247 C CA . ARG A 1 161 ? -9.367 7.568 -13.279 1.00 69.75 161 ARG A CA 1
ATOM 1248 C C . ARG A 1 161 ? -8.695 6.210 -13.298 1.00 69.75 161 ARG A C 1
ATOM 1250 O O . ARG A 1 161 ? -8.344 5.647 -12.260 1.00 69.75 161 ARG A O 1
ATOM 1257 N N . ASP A 1 162 ? -8.508 5.715 -14.510 1.00 63.69 162 ASP A N 1
ATOM 1258 C CA . ASP A 1 162 ? -7.872 4.441 -14.766 1.00 63.69 162 ASP A CA 1
ATOM 1259 C C . ASP A 1 162 ? -6.410 4.528 -14.300 1.00 63.69 162 ASP A C 1
ATOM 1261 O O . ASP A 1 162 ? -5.566 5.123 -14.967 1.00 63.69 162 ASP A O 1
ATOM 1265 N N . PHE A 1 163 ? -6.117 4.017 -13.102 1.00 72.06 163 PHE A N 1
ATOM 1266 C CA . PHE A 1 163 ? -4.748 3.763 -12.666 1.00 72.06 163 PHE A CA 1
ATOM 1267 C C . PHE A 1 163 ? -4.415 2.340 -13.108 1.00 72.06 163 PHE A C 1
ATOM 1269 O O . PHE A 1 163 ? -4.880 1.411 -12.453 1.00 72.06 163 PHE A O 1
ATOM 1276 N N . PRO A 1 164 ? -3.640 2.121 -14.181 1.00 77.50 164 PRO A N 1
ATOM 1277 C CA . PRO A 1 164 ? -3.363 0.783 -14.705 1.00 77.50 164 PRO A CA 1
ATOM 1278 C C . PRO A 1 164 ? -2.365 0.016 -13.819 1.00 77.50 164 PRO A C 1
ATOM 1280 O O . PRO A 1 164 ? -1.334 -0.448 -14.290 1.00 77.50 164 PRO A O 1
ATOM 1283 N N . LEU A 1 165 ? -2.605 -0.081 -12.504 1.00 82.31 165 LEU A N 1
ATOM 1284 C CA . LEU A 1 165 ? -1.676 -0.680 -11.534 1.00 82.31 165 LEU A CA 1
ATOM 1285 C C . LEU A 1 165 ? -1.344 -2.143 -11.853 1.00 82.31 165 LEU A C 1
ATOM 1287 O O . LEU A 1 165 ? -0.246 -2.600 -11.540 1.00 82.31 165 LEU A O 1
ATOM 1291 N N . ASP A 1 166 ? -2.269 -2.852 -12.49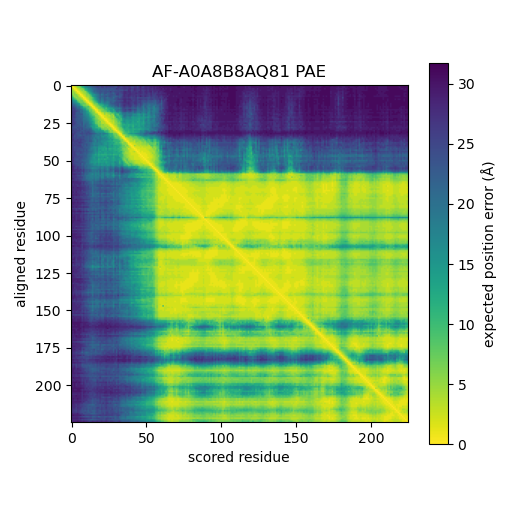3 1.00 75.81 166 ASP A N 1
ATOM 1292 C CA . ASP A 1 166 ? -2.130 -4.229 -12.967 1.00 75.81 166 ASP A CA 1
ATOM 1293 C C . ASP A 1 166 ? -1.001 -4.408 -13.996 1.00 75.81 166 ASP A C 1
ATOM 1295 O O . ASP A 1 166 ? -0.329 -5.439 -14.000 1.00 75.81 166 ASP A O 1
ATOM 1299 N N . THR A 1 167 ? -0.749 -3.393 -14.823 1.00 79.00 167 THR A N 1
ATOM 1300 C CA . THR A 1 167 ? 0.275 -3.400 -15.887 1.00 79.00 167 THR A CA 1
ATOM 1301 C C . THR A 1 167 ? 1.409 -2.398 -15.650 1.00 79.00 167 THR A C 1
ATOM 1303 O O . THR A 1 167 ? 2.469 -2.455 -16.285 1.00 79.00 167 THR A O 1
ATOM 1306 N N . TYR A 1 168 ? 1.209 -1.464 -14.725 1.00 83.94 168 TYR A N 1
ATOM 1307 C CA . TYR A 1 168 ? 2.127 -0.364 -14.474 1.00 83.94 168 TYR A CA 1
ATOM 1308 C C . TYR A 1 168 ? 3.377 -0.806 -13.707 1.00 83.94 168 TYR A C 1
ATOM 1310 O O . TYR A 1 168 ? 4.482 -0.400 -14.058 1.00 83.94 168 TYR A O 1
ATOM 1318 N N . TYR A 1 169 ? 3.242 -1.676 -12.707 1.00 90.19 169 TYR A N 1
ATOM 1319 C CA . TYR A 1 169 ? 4.379 -2.141 -11.913 1.00 90.19 169 TYR A CA 1
ATOM 1320 C C . TYR A 1 169 ? 4.895 -3.506 -12.377 1.00 90.19 169 TYR A C 1
ATOM 1322 O O . TYR A 1 169 ? 4.180 -4.503 -12.322 1.00 90.19 169 TYR A O 1
ATOM 1330 N N . ASP A 1 170 ? 6.174 -3.574 -12.761 1.00 92.31 170 ASP A N 1
ATOM 1331 C CA . ASP A 1 170 ? 6.832 -4.837 -13.111 1.00 92.31 170 ASP A CA 1
ATOM 1332 C C . ASP A 1 170 ? 7.417 -5.514 -11.863 1.00 92.31 170 ASP A C 1
ATOM 1334 O O . ASP A 1 170 ? 8.472 -5.139 -11.343 1.00 92.31 170 ASP A O 1
ATOM 1338 N N . CYS A 1 171 ? 6.726 -6.540 -11.371 1.00 92.75 171 CYS A N 1
ATOM 1339 C CA . CYS A 1 171 ? 7.139 -7.268 -10.174 1.00 92.75 171 CYS A CA 1
ATOM 1340 C C . CYS A 1 171 ? 8.261 -8.291 -10.401 1.00 92.75 171 CYS A C 1
ATOM 1342 O O . CYS A 1 171 ? 8.673 -8.946 -9.442 1.00 92.75 171 CYS A O 1
ATOM 1344 N N . ARG A 1 172 ? 8.797 -8.415 -11.626 1.00 92.62 172 ARG A N 1
ATOM 1345 C CA . ARG A 1 172 ? 10.069 -9.123 -11.871 1.00 92.62 172 ARG A CA 1
ATOM 1346 C C . ARG A 1 172 ? 11.255 -8.349 -11.292 1.00 92.62 172 ARG A C 1
ATOM 1348 O O . ARG A 1 172 ? 12.282 -8.944 -10.963 1.00 92.62 172 ARG A O 1
ATOM 1355 N N . CYS A 1 173 ? 11.092 -7.037 -11.134 1.00 93.31 173 CYS A N 1
ATOM 1356 C CA . CYS A 1 173 ? 12.111 -6.134 -10.635 1.00 93.31 173 CYS A CA 1
ATOM 1357 C C . CYS A 1 173 ? 11.888 -5.731 -9.177 1.00 93.31 173 CYS A C 1
ATOM 1359 O O . CYS A 1 173 ? 10.763 -5.599 -8.699 1.00 93.31 173 CYS A O 1
ATOM 1361 N N . THR A 1 174 ? 12.989 -5.490 -8.465 1.00 91.31 174 THR A N 1
ATOM 1362 C CA . THR A 1 174 ? 12.983 -5.026 -7.073 1.00 91.31 174 THR A CA 1
ATOM 1363 C C . THR A 1 174 ? 13.629 -3.649 -6.957 1.00 91.31 174 THR A C 1
ATOM 1365 O O . THR A 1 174 ? 14.801 -3.465 -7.287 1.00 91.31 174 THR A O 1
ATOM 1368 N N . VAL A 1 175 ? 12.895 -2.678 -6.414 1.00 91.12 175 VAL A N 1
ATOM 1369 C CA . VAL A 1 175 ? 13.468 -1.376 -6.050 1.00 91.12 175 VAL A CA 1
ATOM 1370 C C . VAL A 1 175 ? 14.135 -1.502 -4.684 1.00 91.12 175 VAL A C 1
ATOM 1372 O O . VAL A 1 175 ? 13.466 -1.758 -3.676 1.00 91.12 175 VAL A O 1
ATOM 1375 N N . LEU A 1 176 ? 15.459 -1.342 -4.646 1.00 86.94 176 LEU A N 1
ATOM 1376 C CA . LEU A 1 176 ? 16.228 -1.434 -3.406 1.00 86.94 176 LEU A CA 1
ATOM 1377 C C . LEU A 1 176 ? 15.936 -0.250 -2.488 1.00 86.94 176 LEU A C 1
ATOM 1379 O O . LEU A 1 176 ? 15.596 0.839 -2.934 1.00 86.94 176 LEU A O 1
ATOM 1383 N N . ASN A 1 177 ? 16.089 -0.446 -1.180 1.00 81.81 177 ASN A N 1
ATOM 1384 C CA . ASN A 1 177 ? 15.999 0.663 -0.240 1.00 81.81 177 ASN A CA 1
ATOM 1385 C C . ASN A 1 177 ? 17.353 1.372 -0.122 1.00 81.81 177 ASN A C 1
ATOM 1387 O O . ASN A 1 177 ? 18.378 0.712 0.057 1.00 81.81 177 ASN A O 1
ATOM 1391 N N . ARG A 1 178 ? 17.345 2.710 -0.124 1.00 70.88 178 ARG A N 1
ATOM 1392 C CA . ARG A 1 178 ? 18.541 3.547 0.056 1.00 70.88 178 ARG A CA 1
ATOM 1393 C C . ARG A 1 178 ? 19.352 3.180 1.311 1.00 70.88 178 ARG A C 1
ATOM 1395 O O . ARG A 1 178 ? 20.571 3.267 1.288 1.00 70.88 178 ARG A O 1
ATOM 1402 N N . PHE A 1 179 ? 18.704 2.730 2.388 1.00 65.50 179 PHE A N 1
ATOM 1403 C CA . PHE A 1 179 ? 19.371 2.405 3.658 1.00 65.50 179 PHE A CA 1
ATOM 1404 C C . PHE A 1 179 ? 19.957 0.983 3.741 1.00 65.50 179 PHE A C 1
ATOM 1406 O O . PHE A 1 179 ? 20.728 0.710 4.658 1.00 65.50 179 PHE A O 1
ATOM 1413 N N . ILE A 1 180 ? 19.597 0.075 2.825 1.00 62.47 180 ILE A N 1
ATOM 1414 C CA . ILE A 1 180 ? 19.988 -1.353 2.870 1.00 62.47 180 ILE A CA 1
ATOM 1415 C C . ILE A 1 180 ? 21.061 -1.687 1.817 1.00 62.47 180 ILE A C 1
ATOM 1417 O O . ILE A 1 180 ? 21.582 -2.798 1.799 1.00 62.47 180 ILE A O 1
ATOM 1421 N N . SER A 1 181 ? 21.454 -0.726 0.974 1.00 59.88 181 SER A N 1
ATOM 1422 C CA . SER A 1 181 ? 22.496 -0.903 -0.047 1.00 59.88 181 SER A CA 1
ATOM 1423 C C . SER A 1 181 ? 23.900 -0.991 0.577 1.00 59.88 181 SER A C 1
ATOM 1425 O O . SER A 1 181 ? 24.711 -0.077 0.469 1.00 59.88 181 SER A O 1
ATOM 1427 N N . LEU A 1 182 ? 24.168 -2.085 1.291 1.00 56.97 182 LEU A N 1
ATOM 1428 C CA . LEU A 1 182 ? 25.454 -2.413 1.913 1.00 56.97 182 LEU A CA 1
ATOM 1429 C C . LEU A 1 182 ? 26.401 -3.143 0.954 1.00 56.97 182 LEU A C 1
ATOM 1431 O O . LEU A 1 182 ? 27.580 -3.292 1.266 1.00 56.97 182 LEU A O 1
ATOM 1435 N N . ASP A 1 183 ? 25.897 -3.585 -0.197 1.00 57.44 183 ASP A N 1
ATOM 1436 C CA . ASP A 1 183 ? 26.658 -4.320 -1.195 1.00 57.44 183 ASP A CA 1
ATOM 1437 C C . ASP A 1 183 ? 26.687 -3.519 -2.504 1.00 57.44 183 ASP A C 1
ATOM 1439 O O . ASP A 1 183 ? 25.645 -3.141 -3.037 1.00 57.44 183 ASP A O 1
ATOM 1443 N N . ASN A 1 184 ? 27.887 -3.227 -3.010 1.00 54.56 184 ASN A N 1
ATOM 1444 C CA . ASN A 1 184 ? 28.098 -2.473 -4.254 1.00 54.56 184 ASN A CA 1
ATOM 1445 C C . ASN A 1 184 ? 27.770 -3.302 -5.509 1.00 54.56 184 ASN A C 1
ATOM 1447 O O . ASN A 1 184 ? 27.999 -2.853 -6.633 1.00 54.56 184 ASN A O 1
ATOM 1451 N N . THR A 1 185 ? 27.260 -4.519 -5.338 1.00 60.78 185 THR A N 1
ATOM 1452 C CA . THR A 1 185 ? 26.974 -5.438 -6.434 1.00 60.78 185 THR A CA 1
ATOM 1453 C C . THR A 1 185 ? 25.503 -5.307 -6.846 1.00 60.78 185 THR A C 1
ATOM 1455 O O . THR A 1 185 ? 24.624 -5.955 -6.281 1.00 60.78 185 THR A O 1
ATOM 1458 N N . LYS A 1 186 ? 25.220 -4.428 -7.825 1.00 70.06 186 LYS A N 1
ATOM 1459 C CA . LYS A 1 186 ? 23.891 -4.288 -8.457 1.00 70.06 186 LYS A CA 1
ATOM 1460 C C . LYS A 1 186 ? 23.473 -5.651 -9.015 1.00 70.06 186 LYS A C 1
ATOM 1462 O O . LYS A 1 186 ? 24.125 -6.176 -9.915 1.00 70.06 186 LYS A O 1
ATOM 1467 N N . SER A 1 187 ? 22.384 -6.216 -8.501 1.00 80.62 187 SER A N 1
ATOM 1468 C CA . SER A 1 187 ? 21.780 -7.398 -9.113 1.00 80.62 187 SER A CA 1
ATOM 1469 C C . SER A 1 187 ? 21.035 -6.989 -10.381 1.00 80.62 187 SER A C 1
ATOM 1471 O O . SER A 1 187 ? 20.389 -5.937 -10.406 1.00 80.62 187 SER A O 1
ATOM 1473 N N . LYS A 1 188 ? 21.063 -7.839 -11.412 1.00 86.12 188 LYS A N 1
ATOM 1474 C CA . LYS A 1 188 ? 20.334 -7.613 -12.668 1.00 86.12 188 LYS A CA 1
ATOM 1475 C C . LYS A 1 188 ? 18.846 -7.360 -12.445 1.00 86.12 188 LYS A C 1
ATOM 1477 O O . LYS A 1 188 ? 18.261 -6.578 -13.165 1.00 86.12 188 LYS A O 1
ATOM 1482 N N . ASN A 1 189 ? 18.229 -7.948 -11.423 1.00 89.31 189 ASN A N 1
ATOM 1483 C CA . ASN A 1 189 ? 16.805 -7.756 -11.132 1.00 89.31 189 ASN A CA 1
ATOM 1484 C C . ASN A 1 189 ? 16.498 -6.552 -10.213 1.00 89.31 189 ASN A C 1
ATOM 1486 O O . ASN A 1 189 ? 15.409 -6.484 -9.637 1.00 89.31 189 ASN A O 1
ATOM 1490 N N . THR A 1 190 ? 17.446 -5.627 -10.015 1.00 90.25 190 THR A N 1
ATOM 1491 C CA . THR A 1 190 ? 17.297 -4.521 -9.055 1.00 90.25 190 THR A CA 1
ATOM 1492 C C . THR A 1 190 ? 17.525 -3.142 -9.659 1.00 90.25 190 THR A C 1
ATOM 1494 O O . THR A 1 190 ? 18.472 -2.935 -10.417 1.00 90.25 190 THR A O 1
ATOM 1497 N N . CYS A 1 191 ? 16.710 -2.172 -9.235 1.00 91.06 191 CYS A N 1
ATOM 1498 C CA . CYS A 1 191 ? 16.956 -0.754 -9.487 1.00 91.06 191 CYS A CA 1
ATOM 1499 C C . CYS A 1 191 ? 17.375 -0.033 -8.203 1.00 91.06 191 CYS A C 1
ATOM 1501 O O . CYS A 1 191 ? 16.762 -0.194 -7.141 1.00 91.06 191 CYS A O 1
ATOM 1503 N N . LEU A 1 192 ? 18.415 0.797 -8.314 1.00 89.19 192 LEU A N 1
ATOM 1504 C CA . LEU A 1 192 ? 18.904 1.644 -7.228 1.00 89.19 192 LEU A CA 1
ATOM 1505 C C . LEU A 1 192 ? 18.127 2.971 -7.215 1.00 89.19 192 LEU A C 1
ATOM 1507 O O . LEU A 1 192 ? 18.087 3.648 -8.241 1.00 89.19 192 LEU A O 1
ATOM 1511 N N . PRO A 1 193 ? 17.547 3.405 -6.081 1.00 85.19 193 PRO A N 1
ATOM 1512 C CA . PRO A 1 193 ? 16.783 4.656 -6.020 1.00 85.19 193 PRO A CA 1
ATOM 1513 C C . PRO A 1 193 ? 17.576 5.909 -6.391 1.00 85.19 193 PRO A C 1
ATOM 1515 O O . PRO A 1 193 ? 16.989 6.909 -6.787 1.00 85.19 193 PRO A O 1
ATOM 1518 N N . GLU A 1 194 ? 18.898 5.880 -6.217 1.00 82.81 194 GLU A N 1
ATOM 1519 C CA . GLU A 1 194 ? 19.780 7.022 -6.485 1.00 82.81 194 GLU A CA 1
ATOM 1520 C C . GLU A 1 194 ? 19.900 7.343 -7.977 1.00 82.81 194 GLU A C 1
ATOM 1522 O O . GLU A 1 194 ? 20.160 8.490 -8.327 1.00 82.81 194 GLU A O 1
ATOM 1527 N N . SER A 1 195 ? 19.670 6.359 -8.851 1.00 85.31 195 SER A N 1
ATOM 1528 C CA . SER A 1 195 ? 19.699 6.538 -10.305 1.00 85.31 195 SER A CA 1
ATOM 1529 C C . SER A 1 195 ? 18.324 6.810 -10.920 1.00 85.31 195 SER A C 1
ATOM 1531 O O . SER A 1 195 ? 18.222 6.907 -12.142 1.00 85.31 195 SER A O 1
ATOM 1533 N N . ARG A 1 196 ? 17.262 6.932 -10.110 1.00 90.69 196 ARG A N 1
ATOM 1534 C CA . ARG A 1 196 ? 15.916 7.224 -10.617 1.00 90.69 196 ARG A CA 1
ATOM 1535 C C . ARG A 1 196 ? 15.855 8.654 -11.154 1.00 90.69 196 ARG A C 1
ATOM 1537 O O . ARG A 1 196 ? 16.260 9.597 -10.476 1.00 90.69 196 ARG A O 1
ATOM 1544 N N . PHE A 1 197 ? 15.290 8.815 -12.345 1.00 91.69 197 PHE A N 1
ATOM 1545 C CA . PHE A 1 197 ? 15.151 10.101 -13.025 1.00 91.69 197 PHE A CA 1
ATOM 1546 C C . PHE A 1 197 ? 13.684 10.479 -13.247 1.00 91.69 197 PHE A C 1
ATOM 1548 O O . PHE A 1 197 ? 12.773 9.682 -13.014 1.00 91.69 197 PHE A O 1
ATOM 1555 N N . ARG A 1 198 ? 13.464 11.734 -13.655 1.00 92.31 198 ARG A N 1
ATOM 1556 C CA . ARG A 1 198 ? 12.139 12.234 -14.020 1.00 92.31 198 ARG A CA 1
ATOM 1557 C C . ARG A 1 198 ? 11.827 11.936 -15.475 1.00 92.31 198 ARG A C 1
ATOM 1559 O O . ARG A 1 198 ? 12.684 12.116 -16.338 1.00 92.31 198 ARG A O 1
AT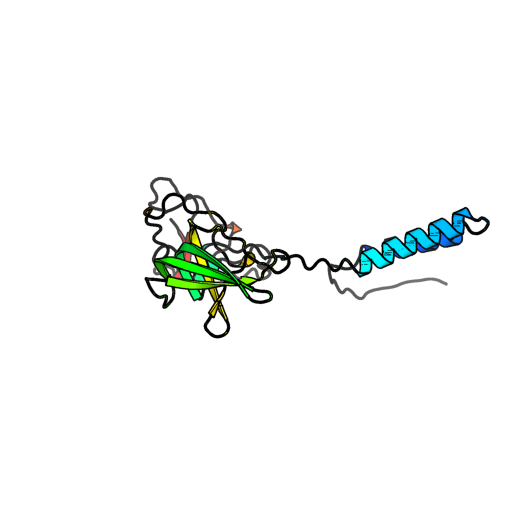OM 1566 N N . CYS A 1 199 ? 10.593 11.534 -15.713 1.00 90.00 199 CYS A N 1
ATOM 1567 C CA . CYS A 1 199 ? 10.055 11.290 -17.034 1.00 90.00 199 CYS A CA 1
ATOM 1568 C C . CYS A 1 199 ? 9.630 12.604 -17.702 1.00 90.00 199 CYS A C 1
ATOM 1570 O O . CYS A 1 199 ? 9.217 13.556 -17.039 1.00 90.00 199 CYS A O 1
ATOM 1572 N N . SER A 1 200 ? 9.779 12.676 -19.028 1.00 89.25 200 SER A N 1
ATOM 1573 C CA . SER A 1 200 ? 9.260 13.807 -19.809 1.00 89.25 200 SER A CA 1
ATOM 1574 C C . SER A 1 200 ? 7.727 13.751 -19.824 1.00 89.25 200 SER A C 1
ATOM 1576 O O . SER A 1 200 ? 7.192 12.645 -19.910 1.00 89.25 200 SER A O 1
ATOM 1578 N N . PRO A 1 201 ? 6.997 14.878 -19.835 1.00 84.50 201 PRO A N 1
ATOM 1579 C CA . PRO A 1 201 ? 5.540 14.861 -19.992 1.00 84.50 201 PRO A CA 1
ATOM 1580 C C . PRO A 1 201 ? 5.055 14.076 -21.226 1.00 84.50 201 PRO A C 1
ATOM 1582 O O . PRO A 1 201 ? 3.976 13.496 -21.206 1.00 84.50 201 PRO A O 1
ATOM 1585 N N . ASP A 1 202 ? 5.879 13.994 -22.277 1.00 85.38 202 ASP A N 1
ATOM 1586 C CA . ASP A 1 202 ? 5.560 13.274 -23.519 1.00 85.38 202 ASP A CA 1
ATOM 1587 C C . ASP A 1 202 ? 5.871 11.764 -23.467 1.00 85.38 202 ASP A C 1
ATOM 1589 O O . ASP A 1 202 ? 5.588 11.030 -24.414 1.00 85.38 202 ASP A O 1
ATOM 1593 N N . SER A 1 203 ? 6.481 11.276 -22.383 1.00 73.38 203 SER A N 1
ATOM 1594 C CA . SER A 1 203 ? 7.074 9.930 -22.313 1.00 73.38 203 SER A CA 1
ATOM 1595 C C . SER A 1 203 ? 6.084 8.792 -22.046 1.00 73.38 203 SER A C 1
ATOM 1597 O O . SER A 1 203 ? 6.511 7.671 -21.818 1.00 73.38 203 SER A O 1
ATOM 1599 N N . ARG A 1 204 ? 4.769 9.046 -22.102 1.00 75.56 204 ARG A N 1
ATOM 1600 C CA . ARG A 1 204 ? 3.688 8.081 -21.788 1.00 75.56 204 ARG A CA 1
ATOM 1601 C C . ARG A 1 204 ? 3.724 7.488 -20.369 1.00 75.56 204 ARG A C 1
ATOM 1603 O O . ARG A 1 204 ? 2.837 6.702 -20.043 1.00 75.56 204 ARG A O 1
ATOM 1610 N N . ALA A 1 205 ? 4.681 7.881 -19.529 1.00 78.31 205 ALA A N 1
ATOM 1611 C CA . ALA A 1 205 ? 4.711 7.526 -18.120 1.00 78.31 205 ALA A CA 1
ATOM 1612 C C . ALA A 1 205 ? 3.441 8.022 -17.409 1.00 78.31 205 ALA A C 1
ATOM 1614 O O . ALA A 1 205 ? 2.931 9.108 -17.691 1.00 78.31 205 ALA A O 1
ATOM 1615 N N . LEU A 1 206 ? 2.927 7.219 -16.473 1.00 73.81 206 LEU A N 1
ATOM 1616 C CA . LEU A 1 206 ? 1.733 7.564 -15.690 1.00 73.81 206 LEU A CA 1
ATOM 1617 C C . LEU A 1 206 ? 2.022 8.675 -14.665 1.00 73.81 206 LEU A C 1
ATOM 1619 O O . LEU A 1 206 ? 1.105 9.361 -14.214 1.00 73.81 206 LEU A O 1
ATOM 1623 N N . GLY A 1 207 ? 3.291 8.840 -14.286 1.00 78.31 207 GLY A N 1
ATOM 1624 C CA . GLY A 1 207 ? 3.754 9.866 -13.363 1.00 78.31 207 GLY A CA 1
ATOM 1625 C C . GLY A 1 207 ? 5.063 10.516 -13.806 1.00 78.31 207 GLY A C 1
ATOM 1626 O O . GLY A 1 207 ? 5.650 10.182 -14.830 1.00 78.31 207 GLY A O 1
ATOM 1627 N N . ASP A 1 208 ? 5.543 11.450 -12.989 1.00 84.75 208 ASP A N 1
ATOM 1628 C CA . ASP A 1 208 ? 6.724 12.261 -13.310 1.00 84.75 208 ASP A CA 1
ATOM 1629 C C . ASP A 1 208 ? 8.059 11.528 -13.094 1.00 84.75 208 ASP A C 1
ATOM 1631 O O . ASP A 1 208 ? 9.122 12.104 -13.327 1.00 84.75 208 ASP A O 1
ATOM 1635 N N . LEU A 1 209 ? 8.051 10.297 -12.578 1.00 88.81 209 LEU A N 1
ATOM 1636 C CA . LEU A 1 209 ? 9.244 9.556 -12.165 1.00 88.81 209 LEU A CA 1
ATOM 1637 C C . LEU A 1 209 ? 9.320 8.217 -12.880 1.00 88.81 209 LEU A C 1
ATOM 1639 O O . LEU A 1 209 ? 8.324 7.518 -12.942 1.00 88.81 209 LEU A O 1
ATOM 1643 N N . ALA A 1 210 ? 10.524 7.833 -13.298 1.00 91.12 210 ALA A N 1
ATOM 1644 C CA . ALA A 1 210 ? 10.761 6.546 -13.932 1.00 91.12 210 ALA A CA 1
ATOM 1645 C C . ALA A 1 210 ? 10.461 5.364 -12.994 1.00 91.12 210 ALA A C 1
ATOM 1647 O O . ALA A 1 210 ? 10.786 5.383 -11.794 1.00 91.12 210 ALA A O 1
ATOM 1648 N N . GLU A 1 211 ? 9.905 4.300 -13.561 1.00 91.81 211 GLU A N 1
ATOM 1649 C CA . GLU A 1 211 ? 9.564 3.055 -12.881 1.00 91.81 211 GLU A CA 1
ATOM 1650 C C . GLU A 1 211 ? 10.584 1.955 -13.187 1.00 91.81 211 GLU A C 1
ATOM 1652 O O . GLU A 1 211 ? 11.271 1.975 -14.206 1.00 91.81 211 GLU A O 1
ATOM 1657 N N . CYS A 1 212 ? 10.751 1.007 -12.265 1.00 93.69 212 CYS A N 1
ATOM 1658 C CA . CYS A 1 212 ? 11.754 -0.039 -12.418 1.00 93.69 212 CYS A CA 1
ATOM 1659 C C . CYS A 1 212 ? 11.144 -1.178 -13.232 1.00 93.69 212 CYS A C 1
ATOM 1661 O O . CYS A 1 212 ? 10.311 -1.924 -12.720 1.00 93.69 212 CYS A O 1
ATOM 1663 N N . ARG A 1 213 ? 11.535 -1.321 -14.494 1.00 93.19 213 ARG A N 1
ATOM 1664 C CA . ARG A 1 213 ? 10.974 -2.326 -15.403 1.00 93.19 213 ARG A CA 1
ATOM 1665 C C . ARG A 1 213 ? 12.058 -3.257 -15.916 1.00 93.19 213 ARG A C 1
ATOM 1667 O O . ARG A 1 213 ? 13.225 -2.873 -16.003 1.00 93.19 213 ARG A O 1
ATOM 1674 N N . TYR A 1 214 ? 11.673 -4.493 -16.218 1.00 93.81 214 TYR A N 1
ATOM 1675 C CA . TYR A 1 214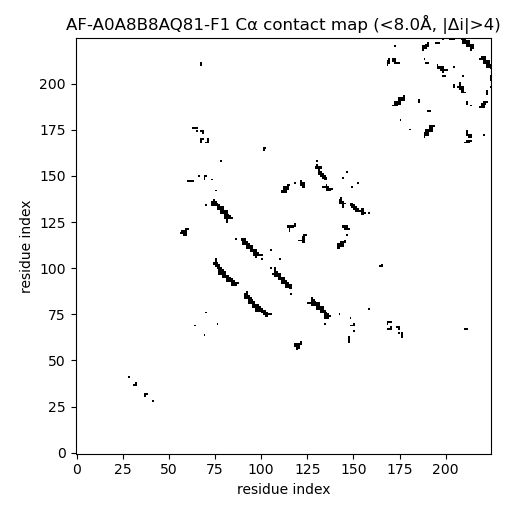 ? 12.600 -5.468 -16.771 1.00 93.81 214 TYR A CA 1
ATOM 1676 C C . TYR A 1 214 ? 12.791 -5.186 -18.261 1.00 93.81 214 TYR A C 1
ATOM 1678 O O . TYR A 1 214 ? 11.825 -5.149 -19.023 1.00 93.81 214 TYR A O 1
ATOM 1686 N N . ASN A 1 215 ? 14.039 -4.972 -18.661 1.00 92.69 215 ASN A N 1
ATOM 1687 C CA . ASN A 1 215 ? 14.454 -4.831 -20.044 1.00 92.69 215 ASN A CA 1
ATOM 1688 C C . ASN A 1 215 ? 14.809 -6.215 -20.604 1.00 92.69 215 ASN A C 1
ATOM 1690 O O . ASN A 1 215 ? 15.790 -6.827 -20.179 1.00 92.69 215 ASN A O 1
ATOM 1694 N N . GLU A 1 216 ? 14.015 -6.701 -21.559 1.00 91.00 216 GLU A N 1
ATOM 1695 C CA . GLU A 1 216 ? 14.232 -8.011 -22.184 1.00 91.00 216 GLU A CA 1
ATOM 1696 C C . GLU A 1 216 ? 15.483 -8.047 -23.071 1.00 91.00 216 GLU A C 1
ATOM 1698 O O . GLU A 1 216 ? 16.106 -9.099 -23.192 1.00 91.00 216 GLU A O 1
ATOM 1703 N N . GLU A 1 217 ? 15.885 -6.915 -23.661 1.00 90.62 217 GLU A N 1
ATOM 1704 C CA . GLU A 1 217 ? 17.061 -6.846 -24.538 1.00 90.62 217 GLU A CA 1
ATOM 1705 C C . GLU A 1 217 ? 18.369 -6.960 -23.748 1.00 90.62 217 GLU A C 1
ATOM 1707 O O . GLU A 1 217 ? 19.318 -7.616 -24.181 1.00 90.62 217 GLU A O 1
ATOM 1712 N N . GLU A 1 218 ? 18.413 -6.331 -22.575 1.00 89.62 218 GLU A N 1
ATOM 1713 C CA . GLU A 1 218 ? 19.604 -6.279 -21.722 1.00 89.62 218 GLU A CA 1
ATOM 1714 C C . GLU A 1 218 ? 19.610 -7.372 -20.638 1.00 89.62 218 GLU A C 1
ATOM 1716 O O . GLU A 1 218 ? 20.624 -7.569 -19.961 1.00 89.62 218 GLU A O 1
ATOM 1721 N N . ASP A 1 219 ? 18.502 -8.109 -20.485 1.00 91.06 219 ASP A N 1
ATOM 1722 C CA . ASP A 1 219 ? 18.290 -9.086 -19.410 1.00 91.06 219 ASP A CA 1
ATOM 1723 C C . ASP A 1 219 ? 18.597 -8.468 -18.027 1.00 91.06 219 ASP A C 1
ATOM 1725 O O . ASP A 1 219 ? 19.313 -9.033 -17.190 1.00 91.06 219 ASP A O 1
ATOM 1729 N N . GLU A 1 220 ? 18.100 -7.247 -17.801 1.00 93.69 220 GLU A N 1
ATOM 1730 C CA . GLU A 1 220 ? 18.224 -6.534 -16.531 1.00 93.69 220 GLU A CA 1
ATOM 1731 C C . GLU A 1 220 ? 17.092 -5.530 -16.281 1.00 93.69 220 GLU A C 1
ATOM 1733 O O . GLU A 1 220 ? 16.383 -5.095 -17.179 1.00 93.69 220 GLU A O 1
ATOM 1738 N N . CYS A 1 221 ? 16.912 -5.155 -15.021 1.00 94.38 221 CYS A N 1
ATOM 1739 C CA . CYS A 1 221 ? 15.979 -4.140 -14.575 1.00 94.38 221 CYS A CA 1
ATOM 1740 C C . CYS A 1 221 ? 16.621 -2.757 -14.646 1.00 94.38 221 CYS A C 1
ATOM 1742 O O . CYS A 1 221 ? 17.711 -2.520 -14.107 1.00 94.38 221 CYS A O 1
ATOM 1744 N N . ALA A 1 222 ? 15.891 -1.827 -15.248 1.00 93.50 222 ALA A N 1
ATOM 1745 C CA . ALA A 1 222 ? 16.305 -0.447 -15.415 1.00 93.50 222 ALA A CA 1
ATOM 1746 C C . ALA A 1 222 ? 15.147 0.512 -15.128 1.00 93.50 222 ALA A C 1
ATOM 1748 O O . ALA A 1 222 ? 13.973 0.142 -15.161 1.00 93.50 222 ALA A O 1
ATOM 1749 N N . TRP A 1 223 ? 15.497 1.762 -14.832 1.00 93.12 223 TRP A N 1
ATOM 1750 C CA . TRP A 1 223 ? 14.527 2.847 -14.749 1.00 93.12 223 TRP A CA 1
ATOM 1751 C C . TRP A 1 223 ? 14.041 3.196 -16.156 1.00 93.12 223 TRP A C 1
ATOM 1753 O O . TRP A 1 223 ? 14.861 3.494 -17.023 1.00 93.12 223 TRP A O 1
ATOM 1763 N N . GLN A 1 224 ? 12.730 3.156 -16.371 1.00 91.88 224 GLN A N 1
ATOM 1764 C CA . GLN A 1 224 ? 12.085 3.418 -17.655 1.00 91.88 224 GLN A CA 1
ATOM 1765 C C . GLN A 1 224 ? 10.920 4.395 -17.484 1.00 91.88 224 GLN A C 1
ATOM 1767 O O . GLN A 1 224 ? 10.326 4.471 -16.412 1.00 91.88 224 GLN A O 1
ATOM 1772 N N . CYS A 1 225 ? 10.641 5.121 -18.561 1.00 89.31 225 CYS A N 1
ATOM 1773 C CA . CYS A 1 225 ? 9.367 5.764 -18.846 1.00 89.31 225 CYS A CA 1
ATOM 1774 C C . CYS A 1 225 ? 8.735 4.923 -19.976 1.00 89.31 225 CYS A C 1
ATOM 1776 O O . CYS A 1 225 ? 7.519 4.675 -19.927 1.00 89.31 225 CYS A O 1
#

pLDDT: mean 79.7, std 19.92, range [25.75, 98.44]

Organism: Crassostrea virginica (NCBI:txid6565)

Foldseek 3Di:
DDDDDDDDDDDDPDPDPVPVVVVVVVVVLVPDPDDPVSVVVVVVVVVVVVVVVVPPQLADDAQDFDLLQLLLPFQWKFKWAFADWDDDPQKIKTKTQTCGTLHHDDDNGIAIEIAGNDNSNQGADDDHRFIDTDTHYADPNHHYDGNRSDSDSDTDPCPVPDPNSNPQHASQADEDGPVPPPDPDDDQRYDYPVPKDFDDPPQPRPDGIFHFHQDPVVRGTDGGD

Radius of gyration: 25.94 Å; Cα contacts (8 Å, |Δi|>4): 356; chains: 1; bounding box: 73×37×79 Å

Secondary structure (DSSP, 8-state):
-------------S--SHHHHHHHHHHHHHT--SSHHHHHHHHHHHHHHHHHHH------------HHHHHHH-SEEEEEEEEEEEEETTEEEEEEEEEEEEESS--SSEEEEEEES-GGGT---PPTT-EEEEEEEEETTEEE--TTT-S--SPPS-TTS---HHHHS-TTSEE--TTT-------TTEE-GGG--BPPTTS--SSSB-EEEEETTTTEEEEE-

InterPro domains:
  IPR001134 Netrin domain [PS50189] (60-173)
  IPR001820 Protease inhibitor I35 (TIMP) [PF00965] (58-223)
  IPR001820 Protease inhibitor I35 (TIMP) [PTHR11844] (42-195)
  IPR001820 Protease inhibitor I35 (TIMP) [SM00206] (60-223)
  IPR008993 Tissue inhibitor of metalloproteinases-like, OB-fold [G3DSA:2.40.50.120] (60-174)
  IPR008993 Tissue inhibitor of metalloproteinases-like, OB-fold [SSF50242] (60-224)

Sequence (225 aa):
MMKYAKRCNYLYAGRRLSIKLVQLFYITIKCGLSGKAGKMMVCLSLLVLIMGYFSGTDACSCLQLDPQSLYCKSAFAVIGKVTEKSFEEHTIVYDVEVTRVYKGNVSEVSVKIKTAESDSVCGVDLNVNTVYLLNGNLWGGDMWIRTCDMMSLYPINDPERDFPLDTYYDCRCTVLNRFISLDNTKSKNTCLPESRFRCSPDSRALGDLAECRYNEEEDECAWQC

Solvent-accessible surface area (backbone atoms only — not comparable to full-atom values): 13462 Å² total; per-residue (Å²): 134,82,91,79,92,87,88,85,89,80,92,74,87,89,82,74,69,63,64,62,50,54,53,56,50,55,53,57,64,73,74,46,86,84,54,80,66,37,59,53,54,55,52,53,54,50,51,52,53,52,53,59,66,70,59,71,71,67,62,56,81,64,73,87,71,53,57,58,49,32,57,58,71,30,53,32,30,32,35,28,33,25,71,40,79,47,79,57,98,68,30,32,38,31,38,27,42,33,78,44,80,58,38,57,99,66,62,73,58,58,48,68,39,33,22,40,66,44,58,44,73,25,13,61,94,80,60,67,81,37,34,33,58,47,33,24,41,70,57,98,82,42,42,34,42,36,56,67,48,40,74,48,93,59,72,49,92,59,79,82,59,83,71,61,63,66,77,68,52,41,70,83,29,43,67,53,52,85,92,68,70,82,62,92,71,81,50,49,47,35,31,61,65,88,75,57,49,71,38,57,93,85,47,77,44,94,52,63,54,38,45,51,33,69,37,81,92,76,69,30,26,39,71,41,86